Protein AF-A0A914Z6F1-F1 (afdb_monomer)

Organism: NCBI:txid310955

Structure (mmCIF, N/CA/C/O backbone):
data_AF-A0A914Z6F1-F1
#
_entry.id   AF-A0A914Z6F1-F1
#
loop_
_atom_site.group_PDB
_atom_site.id
_atom_site.type_symbol
_atom_site.label_atom_id
_atom_site.label_alt_id
_atom_site.label_comp_id
_atom_site.label_asym_id
_atom_site.label_entity_id
_atom_site.label_seq_id
_atom_site.pdbx_PDB_ins_code
_atom_site.Cartn_x
_atom_site.Cartn_y
_atom_site.Cartn_z
_atom_site.occupancy
_atom_site.B_iso_or_equiv
_atom_site.auth_seq_id
_atom_site.auth_comp_id
_atom_site.auth_asym_id
_atom_site.auth_atom_id
_atom_site.pdbx_PDB_model_num
ATOM 1 N N . MET A 1 1 ? -35.697 14.912 3.417 1.00 29.84 1 MET A N 1
ATOM 2 C CA . MET A 1 1 ? -34.497 14.696 4.248 1.00 29.84 1 MET A CA 1
ATOM 3 C C . MET A 1 1 ? -34.446 13.205 4.504 1.00 29.84 1 MET A C 1
ATOM 5 O O . MET A 1 1 ? -35.019 12.761 5.483 1.00 29.84 1 MET A O 1
ATOM 9 N N . ASP A 1 2 ? -33.847 12.450 3.586 1.00 27.39 2 ASP A N 1
ATOM 10 C CA . ASP A 1 2 ? -33.791 10.988 3.676 1.00 27.39 2 ASP A CA 1
ATOM 11 C C . ASP A 1 2 ? -32.335 10.564 3.850 1.00 27.39 2 ASP A C 1
ATOM 13 O O . ASP A 1 2 ? -31.547 10.537 2.906 1.00 27.39 2 ASP A O 1
ATOM 17 N N . GLY A 1 3 ? -31.972 10.293 5.105 1.00 27.95 3 GLY A N 1
ATOM 18 C CA . GLY A 1 3 ? -30.711 9.668 5.489 1.00 27.95 3 GLY A CA 1
ATOM 19 C C . GLY A 1 3 ? -30.764 8.175 5.189 1.00 27.95 3 GLY A C 1
ATOM 20 O O . GLY A 1 3 ? -31.043 7.368 6.072 1.00 27.95 3 GLY A O 1
ATOM 21 N N . GLY A 1 4 ? -30.543 7.815 3.926 1.00 24.33 4 GLY A N 1
ATOM 22 C CA . GLY A 1 4 ? -30.373 6.429 3.505 1.00 24.33 4 GLY A CA 1
ATOM 23 C C . GLY A 1 4 ? -29.013 5.889 3.944 1.00 24.33 4 GLY A C 1
ATOM 24 O O . GLY A 1 4 ? -27.983 6.507 3.694 1.00 24.33 4 GLY A O 1
ATOM 25 N N . LEU A 1 5 ? -29.015 4.726 4.597 1.00 26.69 5 LEU A N 1
ATOM 26 C CA . LEU A 1 5 ? -27.823 3.937 4.906 1.00 26.69 5 LEU A CA 1
ATOM 27 C C . LEU A 1 5 ? -27.116 3.567 3.585 1.00 26.69 5 LEU A C 1
ATOM 29 O O . LEU A 1 5 ? -27.608 2.725 2.830 1.00 26.69 5 LEU A O 1
ATOM 33 N N . TYR A 1 6 ? -25.994 4.220 3.284 1.00 25.16 6 TYR A N 1
ATOM 34 C CA . TYR A 1 6 ? -25.211 3.958 2.077 1.00 25.16 6 TYR A CA 1
ATOM 35 C C . TYR A 1 6 ? -24.450 2.634 2.233 1.00 25.16 6 TYR A C 1
ATOM 37 O O . TYR A 1 6 ? -23.525 2.524 3.035 1.00 25.16 6 TYR A O 1
ATOM 45 N N . LYS A 1 7 ? -24.873 1.618 1.472 1.00 30.66 7 LYS A N 1
ATOM 46 C CA . LYS A 1 7 ? -24.174 0.339 1.290 1.00 30.66 7 LYS A CA 1
ATOM 47 C C . LYS A 1 7 ? -23.231 0.504 0.091 1.00 30.66 7 LYS A C 1
ATOM 49 O O . LYS A 1 7 ? -23.656 0.942 -0.975 1.00 30.66 7 LYS A O 1
ATOM 54 N N . PHE A 1 8 ? -21.950 0.232 0.312 1.00 30.53 8 PHE A N 1
ATOM 55 C CA . PHE A 1 8 ? -20.851 0.425 -0.632 1.00 30.53 8 PHE A CA 1
ATOM 56 C C . PHE A 1 8 ? -20.989 -0.479 -1.863 1.00 30.53 8 PHE A C 1
ATOM 58 O O . PHE A 1 8 ? -21.018 -1.696 -1.719 1.00 30.53 8 PHE A O 1
ATOM 65 N N . SER A 1 9 ? -21.057 0.115 -3.056 1.00 30.59 9 SER A N 1
ATOM 66 C CA . SER A 1 9 ? -20.716 -0.478 -4.360 1.00 30.59 9 SER A CA 1
ATOM 67 C C . SER A 1 9 ? -20.760 0.631 -5.414 1.00 30.59 9 SER A C 1
ATOM 69 O O . SER A 1 9 ? -21.722 1.396 -5.478 1.00 30.59 9 SER A O 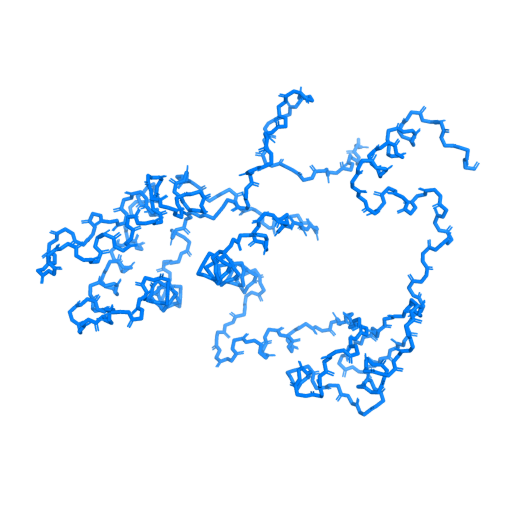1
ATOM 71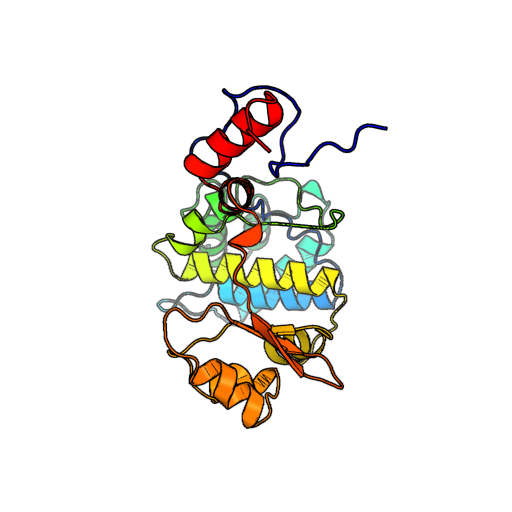 N N . PHE A 1 10 ? -19.710 0.756 -6.220 1.00 41.19 10 PHE A N 1
ATOM 72 C CA . PHE A 1 10 ? -19.611 1.773 -7.266 1.00 41.19 10 PHE A CA 1
ATOM 73 C C . PHE A 1 10 ? -20.400 1.365 -8.517 1.00 41.19 10 PHE A C 1
ATOM 75 O O . PHE A 1 10 ? -19.781 1.022 -9.509 1.00 41.19 10 PHE A O 1
ATOM 82 N N . HIS A 1 11 ? -21.739 1.436 -8.520 1.00 37.28 11 HIS A N 1
ATOM 83 C CA . HIS A 1 11 ? -22.536 1.379 -9.762 1.00 37.28 11 HIS A CA 1
ATOM 84 C C . HIS A 1 11 ? -23.851 2.189 -9.677 1.00 37.28 11 HIS A C 1
ATOM 86 O O . HIS A 1 11 ? -24.340 2.459 -8.577 1.00 37.28 11 HIS A O 1
ATOM 92 N N . PRO A 1 12 ? -24.437 2.598 -10.826 1.00 30.61 12 PRO A N 1
ATOM 93 C CA . PRO A 1 12 ? -25.718 3.308 -10.885 1.00 30.61 12 PRO A CA 1
ATOM 94 C C . PRO A 1 12 ? -26.873 2.485 -10.283 1.00 30.61 12 PRO A C 1
ATOM 96 O O . PRO A 1 12 ? -26.888 1.261 -10.363 1.00 30.61 12 PRO A O 1
ATOM 99 N N . SER A 1 13 ? -27.852 3.175 -9.694 1.00 32.16 13 SER A N 1
ATOM 100 C CA . SER A 1 13 ? -28.961 2.617 -8.897 1.00 32.16 13 SER A CA 1
ATOM 101 C C . SER A 1 13 ? -29.753 1.461 -9.552 1.00 32.16 13 SER A C 1
ATOM 103 O O . SER A 1 13 ? -30.243 1.612 -10.670 1.00 32.16 13 SER A O 1
ATOM 105 N N . GLY A 1 14 ? -30.016 0.378 -8.794 1.00 35.62 14 GLY A N 1
ATOM 106 C CA . GLY A 1 14 ? -31.354 -0.244 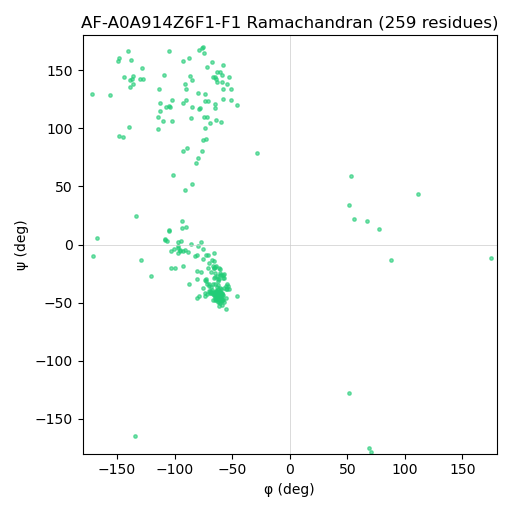-8.787 1.00 35.62 14 GLY A CA 1
ATOM 107 C C . GLY A 1 14 ? -31.613 -1.637 -9.397 1.00 35.62 14 GLY A C 1
ATOM 108 O O . GLY A 1 14 ? -32.672 -1.799 -9.999 1.00 35.62 14 GLY A O 1
ATOM 109 N N . SER A 1 15 ? -30.786 -2.680 -9.206 1.00 36.34 15 SER A N 1
ATOM 110 C CA . SER A 1 15 ? -31.269 -4.066 -9.435 1.00 36.34 15 SER A CA 1
ATOM 111 C C . SER A 1 15 ? -30.490 -5.160 -8.671 1.00 36.34 15 SER A C 1
ATOM 113 O O . SER A 1 15 ? -29.274 -5.242 -8.825 1.00 36.34 15 SER A O 1
ATOM 115 N N . PRO A 1 16 ? -31.165 -6.068 -7.926 1.00 36.62 16 PRO A N 1
ATOM 116 C CA . PRO A 1 16 ? -30.554 -7.216 -7.228 1.00 36.62 16 PRO A CA 1
ATOM 117 C C . PRO A 1 16 ? -29.946 -8.295 -8.140 1.00 36.62 16 PRO A C 1
ATOM 119 O O . PRO A 1 16 ? -29.334 -9.236 -7.655 1.00 36.62 16 PRO A O 1
ATOM 122 N N . LYS A 1 17 ? -30.144 -8.203 -9.461 1.00 43.91 17 LYS A N 1
ATOM 123 C CA . LYS A 1 17 ? -29.511 -9.098 -10.450 1.00 43.91 17 LYS A CA 1
ATOM 124 C C . LYS A 1 17 ? -28.214 -8.526 -11.032 1.00 43.91 17 LYS A C 1
ATOM 126 O O . LYS A 1 17 ? -27.639 -9.138 -11.925 1.00 43.91 17 LYS A O 1
ATOM 131 N N . SER A 1 18 ? -27.798 -7.357 -10.551 1.00 41.38 18 SER A N 1
ATOM 132 C CA . SER A 1 18 ? -26.600 -6.642 -10.995 1.00 41.38 18 SER A CA 1
ATOM 133 C C . SER A 1 18 ? -25.447 -6.745 -9.997 1.00 41.38 18 SER A C 1
ATOM 135 O O . SER A 1 18 ? -24.479 -6.003 -10.132 1.00 41.38 18 SER A O 1
ATOM 137 N N . GLU A 1 19 ? -25.539 -7.627 -8.996 1.00 37.47 19 GLU A N 1
ATOM 138 C CA . GLU A 1 19 ? -24.362 -8.001 -8.215 1.00 37.47 19 GLU A CA 1
ATOM 139 C C . GLU A 1 19 ? -23.396 -8.727 -9.152 1.00 37.47 19 GLU A C 1
ATOM 141 O O . GLU A 1 19 ? -23.762 -9.768 -9.713 1.00 37.47 19 GLU A O 1
ATOM 146 N N . PRO A 1 20 ? -22.190 -8.189 -9.389 1.00 33.91 20 PRO A N 1
ATOM 147 C CA . PRO A 1 20 ? -21.227 -8.939 -10.152 1.00 33.91 20 PRO A CA 1
ATOM 148 C C . PRO A 1 20 ? -20.838 -10.192 -9.354 1.00 33.91 20 PRO A C 1
ATOM 150 O O . PRO A 1 20 ? -20.742 -10.137 -8.124 1.00 33.91 20 PRO A O 1
ATOM 153 N N . PRO A 1 21 ? -20.591 -11.326 -10.029 1.00 33.00 21 PRO A N 1
ATOM 154 C CA . PRO A 1 21 ? -19.987 -12.476 -9.375 1.00 33.00 21 PRO A CA 1
ATOM 155 C C . PRO A 1 21 ? -18.683 -12.022 -8.708 1.00 33.00 21 PRO A C 1
ATOM 157 O O . PRO A 1 21 ? -17.963 -11.210 -9.282 1.00 33.00 21 PRO A O 1
ATOM 160 N N . ALA A 1 22 ? -18.439 -12.508 -7.489 1.00 30.58 22 ALA A N 1
ATOM 161 C CA . ALA A 1 22 ? -17.289 -12.262 -6.614 1.00 30.58 22 ALA A CA 1
ATOM 162 C C . ALA A 1 22 ? -15.960 -11.932 -7.337 1.00 30.58 22 ALA A C 1
ATOM 164 O O . ALA A 1 22 ? -15.112 -12.802 -7.488 1.00 30.58 22 ALA A O 1
ATOM 165 N N . ALA A 1 23 ? -15.774 -10.693 -7.809 1.00 30.78 23 ALA A N 1
ATOM 166 C CA . ALA A 1 23 ? -14.582 -10.301 -8.575 1.00 30.78 23 ALA A CA 1
ATOM 167 C C . ALA A 1 23 ? -14.395 -8.783 -8.764 1.00 30.78 23 ALA A C 1
ATOM 169 O O . ALA A 1 23 ? -13.496 -8.384 -9.492 1.00 30.78 23 ALA A O 1
ATOM 170 N N . HIS A 1 24 ? -15.206 -7.909 -8.159 1.00 33.50 24 HIS A N 1
ATOM 171 C CA . HIS A 1 24 ? -15.013 -6.459 -8.332 1.00 33.50 24 HIS A CA 1
ATOM 172 C C . HIS A 1 24 ? -14.125 -5.911 -7.218 1.00 33.50 24 HIS A C 1
ATOM 174 O O . HIS A 1 24 ? -14.588 -5.391 -6.203 1.00 33.50 24 HIS A O 1
ATOM 180 N N . ALA A 1 25 ? -12.825 -6.115 -7.422 1.00 35.19 25 ALA A N 1
ATOM 181 C CA . ALA A 1 25 ? -11.749 -5.580 -6.609 1.00 35.19 25 ALA A CA 1
ATOM 182 C C . ALA A 1 25 ? -11.801 -4.046 -6.561 1.00 35.19 25 ALA A C 1
ATOM 184 O O . ALA A 1 25 ? -12.317 -3.387 -7.467 1.00 35.19 25 ALA A O 1
ATOM 185 N N . ALA A 1 26 ? -11.247 -3.469 -5.496 1.00 36.19 26 ALA A N 1
ATOM 186 C CA . ALA A 1 26 ? -10.972 -2.042 -5.434 1.00 36.19 26 ALA A CA 1
ATOM 187 C C . ALA A 1 26 ? -10.296 -1.587 -6.743 1.00 36.19 26 ALA A C 1
ATOM 189 O O . ALA A 1 26 ? -9.263 -2.118 -7.140 1.00 36.19 26 ALA A O 1
ATOM 190 N N . MET A 1 27 ? -10.941 -0.653 -7.444 1.00 43.34 27 MET A N 1
ATOM 191 C CA . MET A 1 27 ? -10.551 -0.240 -8.790 1.00 43.34 27 MET A CA 1
ATOM 192 C C . MET A 1 27 ? -9.307 0.648 -8.703 1.00 43.34 27 MET A C 1
ATOM 194 O O . MET A 1 27 ? -9.397 1.867 -8.545 1.00 43.34 27 MET A O 1
ATOM 198 N N . PHE A 1 28 ? -8.136 0.027 -8.754 1.00 49.53 28 PHE A N 1
ATOM 199 C CA . PHE A 1 28 ? -6.852 0.705 -8.858 1.00 49.53 28 PHE A CA 1
ATOM 200 C C . PHE A 1 28 ? -6.522 0.856 -10.343 1.00 49.53 28 PHE A C 1
ATOM 202 O O . PHE A 1 28 ? -6.773 -0.057 -11.125 1.00 49.53 28 PHE A O 1
ATOM 209 N N . GLY A 1 29 ? -6.006 1.996 -10.798 1.00 51.34 29 GLY A N 1
ATOM 210 C CA . GLY A 1 29 ? -5.791 2.110 -12.249 1.00 51.34 29 GLY A CA 1
ATOM 211 C C . GLY A 1 29 ? -5.311 3.433 -12.801 1.00 51.34 29 GLY A C 1
ATOM 212 O O . GLY A 1 29 ? -4.869 3.478 -13.945 1.00 51.34 29 GLY A O 1
ATOM 213 N N . ASN A 1 30 ? -5.327 4.506 -12.019 1.00 56.75 30 ASN A N 1
ATOM 214 C CA . ASN A 1 30 ? -4.797 5.765 -12.509 1.00 56.75 30 ASN A CA 1
ATOM 215 C C . ASN A 1 30 ? -3.409 6.001 -11.924 1.00 56.75 30 ASN A C 1
ATOM 217 O O . ASN A 1 30 ? -3.257 6.374 -10.761 1.00 56.75 30 ASN A O 1
ATOM 221 N N . MET A 1 31 ? -2.390 5.833 -12.766 1.00 59.09 31 MET A N 1
ATOM 222 C CA . MET A 1 31 ? -1.076 6.424 -12.505 1.00 59.09 31 MET A CA 1
ATOM 223 C C . MET A 1 31 ? -1.151 7.962 -12.554 1.00 59.09 31 MET A C 1
ATOM 225 O O . MET A 1 31 ? -0.230 8.660 -12.141 1.00 59.09 31 MET A O 1
ATOM 229 N N . GLY A 1 32 ? -2.241 8.514 -13.090 1.00 58.97 32 GLY A N 1
ATOM 230 C CA . GLY A 1 32 ? -2.393 9.922 -13.410 1.00 58.97 32 GLY A CA 1
ATOM 231 C C . GLY A 1 32 ? -2.621 10.880 -12.253 1.00 58.97 32 GLY A C 1
ATOM 232 O O . GLY A 1 32 ? -2.642 12.082 -12.520 1.00 58.97 32 GLY A O 1
ATOM 233 N N . SER A 1 33 ? -2.749 10.404 -11.010 1.00 66.44 33 SER A N 1
ATOM 234 C CA . SER A 1 33 ? -2.725 11.274 -9.827 1.00 66.44 33 SER A CA 1
ATOM 235 C C . SER A 1 33 ? -1.310 11.505 -9.271 1.00 66.44 33 SER A C 1
ATOM 237 O O . SER A 1 33 ? -1.148 12.326 -8.368 1.00 66.44 33 SER A O 1
ATOM 239 N N . GLU A 1 34 ? -0.285 10.825 -9.802 1.00 79.12 34 GLU A N 1
ATOM 240 C CA . GLU A 1 34 ? 1.118 10.913 -9.363 1.00 79.12 34 GLU A CA 1
ATOM 241 C C . GLU A 1 34 ? 1.962 11.796 -10.297 1.00 79.12 34 GLU A C 1
ATOM 243 O O . GLU A 1 34 ? 2.924 11.351 -10.920 1.00 79.12 34 GLU A O 1
ATOM 248 N N . THR A 1 35 ? 1.582 13.069 -10.439 1.00 83.44 35 THR A N 1
ATOM 249 C CA . THR A 1 35 ? 2.242 13.993 -11.383 1.00 83.44 35 THR A CA 1
ATOM 250 C C . THR A 1 35 ? 3.200 14.990 -10.744 1.00 83.44 35 THR A C 1
ATOM 252 O O . THR A 1 35 ? 4.045 15.562 -11.435 1.00 83.44 35 THR A O 1
ATOM 255 N N . ASP A 1 36 ? 3.070 15.232 -9.440 1.00 85.25 36 ASP A N 1
ATOM 256 C CA . ASP A 1 36 ? 3.999 16.084 -8.698 1.00 85.25 36 ASP A CA 1
ATOM 257 C C . ASP A 1 36 ? 5.351 15.367 -8.450 1.00 85.25 36 ASP A C 1
ATOM 259 O O . ASP A 1 36 ? 5.455 14.152 -8.641 1.00 85.25 36 ASP A O 1
ATOM 263 N N . PRO A 1 37 ? 6.427 16.081 -8.060 1.00 87.56 37 PRO A N 1
ATOM 264 C CA . PRO A 1 37 ? 7.742 15.466 -7.863 1.00 87.56 37 PRO A CA 1
ATOM 265 C C . PRO A 1 37 ? 7.769 14.307 -6.856 1.00 87.56 37 PRO A C 1
ATOM 267 O O . PRO A 1 37 ? 8.485 13.333 -7.082 1.00 87.56 37 PRO A O 1
ATOM 270 N N . GLN A 1 38 ? 6.997 14.393 -5.769 1.00 82.56 38 GLN A N 1
ATOM 271 C CA . GLN A 1 38 ? 6.950 13.357 -4.735 1.00 82.56 38 GLN A CA 1
ATOM 272 C C . GLN A 1 38 ? 6.187 12.128 -5.241 1.00 82.56 38 GLN A C 1
ATOM 274 O O . GLN A 1 38 ? 6.629 10.999 -5.039 1.00 82.56 38 GLN A O 1
ATOM 279 N N . GLY A 1 39 ? 5.077 12.348 -5.943 1.00 83.88 39 GLY A N 1
ATOM 280 C CA . GLY A 1 39 ? 4.282 11.304 -6.566 1.00 83.88 39 GLY A CA 1
ATOM 281 C C . GLY A 1 39 ? 5.047 10.545 -7.640 1.00 83.88 39 GLY A C 1
ATOM 282 O O . GLY A 1 39 ? 5.036 9.318 -7.648 1.00 83.88 39 GLY A O 1
ATOM 283 N N . LYS A 1 40 ? 5.807 11.250 -8.486 1.00 89.25 40 LYS A N 1
ATOM 284 C CA . LYS A 1 40 ? 6.682 10.616 -9.483 1.00 89.25 40 LYS A CA 1
ATOM 285 C C . LYS A 1 40 ? 7.781 9.765 -8.845 1.00 89.25 40 LYS A C 1
ATOM 287 O O . LYS A 1 40 ? 8.049 8.668 -9.330 1.00 89.25 40 LYS A O 1
ATOM 292 N N . ALA A 1 41 ? 8.404 10.243 -7.766 1.00 88.62 41 ALA A N 1
ATOM 293 C CA . ALA A 1 41 ? 9.406 9.465 -7.038 1.00 88.62 41 ALA A CA 1
ATOM 294 C C . ALA A 1 41 ? 8.791 8.183 -6.456 1.00 88.62 41 ALA A C 1
ATOM 296 O O . ALA A 1 41 ? 9.283 7.090 -6.720 1.00 88.62 41 ALA A O 1
ATOM 297 N N . TRP A 1 42 ? 7.650 8.311 -5.771 1.00 87.44 42 TRP A N 1
ATOM 298 C CA . TRP A 1 42 ? 6.917 7.164 -5.238 1.00 87.44 42 TRP A CA 1
ATOM 299 C C . TRP A 1 42 ? 6.508 6.174 -6.336 1.00 87.44 42 TRP A C 1
ATOM 301 O O . TRP A 1 42 ? 6.734 4.976 -6.189 1.00 87.44 42 TRP A O 1
ATOM 311 N N . LEU A 1 43 ? 5.946 6.659 -7.449 1.00 88.00 43 LEU A N 1
ATOM 312 C CA . LEU A 1 43 ? 5.494 5.806 -8.549 1.00 88.00 43 LEU A CA 1
ATOM 313 C C . LEU A 1 43 ? 6.671 5.058 -9.188 1.00 88.00 43 LEU A C 1
ATOM 315 O O . LEU A 1 43 ? 6.524 3.896 -9.551 1.00 88.00 43 LEU A O 1
ATOM 319 N N . THR A 1 44 ? 7.842 5.693 -9.281 1.00 91.50 44 THR A N 1
ATOM 320 C CA . THR A 1 44 ? 9.074 5.059 -9.779 1.00 91.50 44 THR A CA 1
ATOM 321 C C . THR A 1 44 ? 9.529 3.925 -8.861 1.00 91.50 44 THR A C 1
ATOM 323 O O . THR A 1 44 ? 9.795 2.821 -9.341 1.00 91.50 44 THR A O 1
ATOM 326 N N . ASP A 1 45 ? 9.577 4.164 -7.549 1.00 89.94 45 ASP A N 1
ATOM 327 C CA . ASP A 1 45 ? 9.970 3.152 -6.561 1.00 89.94 45 ASP A CA 1
ATOM 328 C C . ASP A 1 45 ? 8.965 1.994 -6.520 1.00 89.94 45 ASP A C 1
ATOM 330 O O . ASP A 1 45 ? 9.348 0.821 -6.552 1.00 89.94 45 ASP A O 1
ATOM 334 N N . TRP A 1 46 ? 7.671 2.319 -6.519 1.00 88.25 46 TRP A N 1
ATOM 335 C CA . TRP A 1 46 ? 6.593 1.338 -6.509 1.00 88.25 46 TRP A CA 1
ATOM 336 C C . TRP A 1 46 ? 6.591 0.485 -7.780 1.00 88.25 46 TRP A C 1
ATOM 338 O O . TRP A 1 46 ? 6.563 -0.737 -7.673 1.00 88.25 46 TRP A O 1
ATOM 348 N N . LEU A 1 47 ? 6.712 1.083 -8.972 1.00 90.19 47 LEU A N 1
ATOM 349 C CA . LEU A 1 47 ? 6.836 0.333 -10.228 1.00 90.19 47 LEU A CA 1
ATOM 350 C C . LEU A 1 47 ? 8.104 -0.521 -10.262 1.00 90.19 47 LEU A C 1
ATOM 352 O O . LEU A 1 47 ? 8.067 -1.646 -10.750 1.00 90.19 47 LEU A O 1
ATOM 356 N N . THR A 1 48 ? 9.219 -0.027 -9.724 1.00 91.94 48 THR A N 1
ATOM 357 C CA . THR A 1 48 ? 10.457 -0.813 -9.650 1.00 91.94 48 THR A CA 1
ATOM 358 C C . THR A 1 48 ? 10.259 -2.060 -8.792 1.00 91.94 48 THR A C 1
ATOM 360 O O . THR A 1 48 ? 10.648 -3.145 -9.214 1.00 91.94 48 THR A O 1
ATOM 363 N N . ALA A 1 49 ? 9.610 -1.943 -7.631 1.00 89.31 49 ALA A N 1
ATOM 364 C CA . ALA A 1 49 ? 9.278 -3.094 -6.793 1.00 89.31 49 ALA A CA 1
ATOM 365 C C . ALA A 1 49 ? 8.251 -4.026 -7.464 1.00 89.31 49 ALA A C 1
ATOM 367 O O . ALA A 1 49 ? 8.411 -5.245 -7.453 1.00 89.31 49 ALA A O 1
ATOM 368 N N . LEU A 1 50 ? 7.224 -3.455 -8.100 1.00 88.81 50 LEU A N 1
ATOM 369 C CA . LEU A 1 50 ? 6.147 -4.174 -8.783 1.00 88.81 50 LEU A CA 1
ATOM 370 C C . LEU A 1 50 ? 6.658 -5.028 -9.952 1.00 88.81 50 LEU A C 1
ATOM 372 O O . LEU A 1 50 ? 6.205 -6.151 -10.177 1.00 88.81 50 LEU A O 1
ATOM 376 N N . LEU A 1 51 ? 7.598 -4.487 -10.722 1.00 91.25 51 LEU A N 1
ATOM 377 C CA . LEU A 1 51 ? 8.123 -5.107 -11.935 1.00 91.25 51 LEU A CA 1
ATOM 378 C C . LEU A 1 51 ? 9.375 -5.962 -11.662 1.00 91.25 51 LEU A C 1
ATOM 380 O O . LEU A 1 51 ? 9.858 -6.644 -12.576 1.00 91.25 51 LEU A O 1
ATOM 384 N N . ASP A 1 52 ? 9.894 -5.961 -10.428 1.00 90.88 52 ASP A N 1
ATOM 385 C CA . ASP A 1 52 ? 11.062 -6.761 -10.061 1.00 90.88 52 ASP A CA 1
ATOM 386 C C . ASP A 1 52 ? 10.776 -8.261 -10.209 1.00 90.88 52 ASP A C 1
ATOM 388 O O . ASP A 1 52 ? 9.643 -8.751 -10.073 1.00 90.88 52 ASP A O 1
ATOM 392 N N . ARG A 1 53 ? 11.835 -8.994 -10.542 1.00 88.62 53 ARG A N 1
ATOM 393 C CA . ARG A 1 53 ? 11.827 -10.452 -10.616 1.00 88.62 53 ARG A CA 1
ATOM 394 C C . ARG A 1 53 ? 13.119 -10.985 -10.019 1.00 88.62 53 ARG A C 1
ATOM 396 O O . ARG A 1 53 ? 14.188 -10.410 -10.224 1.00 88.62 53 ARG A O 1
ATOM 403 N N . ASP A 1 54 ? 13.035 -12.088 -9.291 1.00 85.00 54 ASP A N 1
ATOM 404 C CA . ASP A 1 54 ? 14.208 -12.679 -8.639 1.00 85.00 54 ASP A CA 1
ATOM 405 C C . ASP A 1 54 ? 15.165 -13.348 -9.620 1.00 85.00 54 ASP A C 1
ATOM 407 O O . ASP A 1 54 ? 16.378 -13.303 -9.423 1.00 85.00 54 ASP A O 1
ATOM 411 N N . ASP A 1 55 ? 14.633 -13.892 -10.712 1.00 89.94 55 ASP A N 1
ATOM 412 C CA . ASP A 1 55 ? 15.393 -14.562 -11.766 1.00 89.94 55 ASP A CA 1
ATOM 413 C C . ASP A 1 55 ? 16.108 -13.589 -12.718 1.00 89.94 55 ASP A C 1
ATOM 415 O O . ASP A 1 55 ? 17.105 -13.954 -13.342 1.00 89.94 55 ASP A O 1
ATOM 419 N N . LYS A 1 56 ? 15.626 -12.346 -12.833 1.00 91.75 56 LYS A N 1
ATOM 420 C CA . LYS A 1 56 ? 16.169 -11.348 -13.762 1.00 91.75 56 LYS A CA 1
ATOM 421 C C . LYS A 1 56 ? 16.031 -9.937 -13.192 1.00 91.75 56 LYS A C 1
ATOM 423 O O . LYS A 1 56 ? 15.005 -9.276 -13.379 1.00 91.75 56 LYS A O 1
ATOM 428 N N . LYS A 1 57 ? 17.084 -9.466 -12.520 1.00 94.06 57 LYS A N 1
ATOM 429 C CA . LYS A 1 57 ? 17.165 -8.104 -11.967 1.00 94.06 57 LYS A CA 1
ATOM 430 C C . LYS A 1 57 ? 17.332 -7.053 -13.065 1.00 94.06 57 LYS A C 1
ATOM 432 O O . LYS A 1 57 ? 17.913 -7.323 -14.113 1.00 94.06 57 LYS A O 1
ATOM 437 N N . PHE A 1 58 ? 16.863 -5.837 -12.790 1.00 95.19 58 PHE A N 1
ATOM 438 C CA . PHE A 1 58 ? 16.961 -4.719 -13.729 1.00 95.19 58 PHE A CA 1
ATOM 439 C C . PHE A 1 58 ? 18.401 -4.296 -14.034 1.00 95.19 58 PHE A C 1
ATOM 441 O O . PHE A 1 58 ? 19.243 -4.191 -13.131 1.00 95.19 58 PHE A O 1
ATOM 448 N N . SER A 1 59 ? 18.648 -3.932 -15.293 1.00 94.81 59 SER A N 1
ATOM 449 C CA . SER A 1 59 ? 19.846 -3.194 -15.703 1.00 94.81 59 SER A CA 1
ATOM 450 C C . SER A 1 59 ? 19.767 -1.711 -15.299 1.00 94.81 59 SER A C 1
ATOM 452 O O . SER A 1 59 ? 18.730 -1.217 -14.849 1.00 94.81 59 SER A O 1
ATOM 454 N N . ALA A 1 60 ? 20.873 -0.973 -15.433 1.00 94.50 60 ALA A N 1
ATOM 455 C CA . ALA A 1 60 ? 20.864 0.479 -15.227 1.00 94.50 60 ALA A CA 1
ATOM 456 C C . ALA A 1 60 ? 19.977 1.198 -16.261 1.00 94.50 60 ALA A C 1
ATOM 458 O O . ALA A 1 60 ? 19.217 2.092 -15.895 1.00 94.50 60 ALA A O 1
ATOM 459 N N . VAL A 1 61 ? 20.020 0.751 -17.522 1.00 94.94 61 VAL A N 1
ATOM 460 C CA . VAL A 1 61 ? 19.194 1.285 -18.618 1.00 94.94 61 VAL A CA 1
ATOM 461 C C . VAL A 1 61 ? 17.711 1.086 -18.319 1.00 94.94 61 VAL A C 1
ATOM 463 O O . VAL A 1 61 ? 16.930 2.019 -18.453 1.00 94.94 61 VAL A O 1
ATOM 466 N N . GLN A 1 62 ? 17.329 -0.095 -17.827 1.00 95.94 62 GLN A N 1
ATOM 467 C CA . GLN A 1 62 ? 15.936 -0.382 -17.493 1.00 95.94 62 GLN A CA 1
ATOM 468 C C . GLN A 1 62 ? 15.427 0.460 -16.315 1.00 95.94 62 GLN A C 1
ATOM 470 O O . GLN A 1 62 ? 14.318 0.985 -16.370 1.00 95.94 62 GLN A O 1
ATOM 475 N N . ARG A 1 63 ? 16.237 0.654 -15.264 1.00 95.69 63 ARG A N 1
ATOM 476 C CA . ARG A 1 63 ? 15.864 1.549 -14.150 1.00 95.69 63 ARG A CA 1
ATOM 477 C C . ARG A 1 63 ? 15.666 2.991 -14.618 1.00 95.69 63 ARG A C 1
ATOM 479 O O . ARG A 1 63 ? 14.712 3.639 -14.195 1.00 95.69 63 ARG A O 1
ATOM 486 N N . GLN A 1 64 ? 16.540 3.478 -15.501 1.00 95.50 64 GLN A N 1
ATOM 487 C CA . GLN A 1 64 ? 16.391 4.809 -16.088 1.00 95.50 64 GLN A CA 1
ATOM 488 C C . GLN A 1 64 ? 15.119 4.899 -16.940 1.00 95.50 64 GLN A C 1
ATOM 490 O O . GLN A 1 64 ? 14.350 5.839 -16.775 1.00 95.50 64 GLN A O 1
ATOM 495 N N . ALA A 1 65 ? 14.842 3.882 -17.760 1.00 96.00 65 ALA A N 1
ATOM 496 C CA . ALA A 1 65 ? 13.639 3.824 -18.584 1.00 96.00 65 ALA A CA 1
ATOM 497 C C . ALA A 1 65 ? 12.345 3.865 -17.753 1.00 96.00 65 ALA A C 1
ATOM 499 O O . ALA A 1 65 ? 11.394 4.530 -18.150 1.00 96.00 65 ALA A O 1
ATOM 500 N N . ILE A 1 66 ? 12.303 3.211 -16.584 1.00 95.19 66 ILE A N 1
ATOM 501 C CA . ILE A 1 66 ? 11.157 3.301 -15.660 1.00 95.19 66 ILE A CA 1
ATOM 502 C C . ILE A 1 66 ? 10.965 4.748 -15.181 1.00 95.19 66 ILE A C 1
ATOM 504 O O . ILE A 1 66 ? 9.852 5.269 -15.243 1.00 95.19 66 ILE A O 1
ATOM 508 N N . SER A 1 67 ? 12.039 5.414 -14.749 1.00 94.81 67 SER A N 1
ATOM 509 C CA . SER A 1 67 ? 11.991 6.821 -14.323 1.00 94.81 67 SER A CA 1
ATOM 510 C C . SER A 1 67 ? 11.523 7.750 -15.453 1.00 94.81 67 SER A C 1
ATOM 512 O O . SER A 1 67 ? 10.658 8.608 -15.254 1.00 94.81 67 SER A O 1
ATOM 514 N N . ASP A 1 68 ? 12.040 7.558 -16.667 1.00 94.94 68 ASP A N 1
ATOM 515 C CA . ASP A 1 68 ? 11.674 8.359 -17.838 1.00 94.94 68 ASP A CA 1
ATOM 516 C C . ASP A 1 68 ? 10.207 8.134 -18.233 1.00 94.94 68 ASP A C 1
ATOM 518 O O . ASP A 1 68 ? 9.472 9.102 -18.447 1.00 94.94 68 ASP A O 1
ATOM 522 N N . ALA A 1 69 ? 9.745 6.879 -18.229 1.00 94.00 69 ALA A N 1
ATOM 523 C CA . ALA A 1 69 ? 8.352 6.523 -18.484 1.00 94.00 69 ALA A CA 1
ATOM 524 C C . ALA A 1 69 ? 7.402 7.160 -17.458 1.00 94.00 69 ALA A C 1
ATOM 526 O O . ALA A 1 69 ? 6.366 7.702 -17.836 1.00 94.00 69 ALA A O 1
ATOM 527 N N . VAL A 1 70 ? 7.763 7.183 -16.171 1.00 92.31 70 VAL A N 1
ATOM 528 C CA . VAL A 1 70 ? 6.980 7.874 -15.131 1.00 92.31 70 VAL A CA 1
ATOM 529 C C . VAL A 1 70 ? 6.901 9.379 -15.397 1.00 92.31 70 VAL A C 1
ATOM 531 O O . VAL A 1 70 ? 5.819 9.969 -15.316 1.00 92.31 70 VAL A O 1
ATOM 534 N N . ASN A 1 71 ? 8.018 10.012 -15.763 1.00 92.31 71 ASN A N 1
ATOM 535 C CA . ASN A 1 71 ? 8.039 11.434 -16.104 1.00 92.31 71 ASN A CA 1
ATOM 536 C C . ASN A 1 71 ? 7.184 11.747 -17.342 1.00 92.31 71 ASN A C 1
ATOM 538 O O . ASN A 1 71 ? 6.440 12.730 -17.335 1.00 92.31 71 ASN A O 1
ATOM 542 N N . GLN A 1 72 ? 7.248 10.909 -18.377 1.00 91.38 72 GLN A N 1
ATOM 543 C CA . GLN A 1 72 ? 6.443 11.059 -19.589 1.00 91.38 72 GLN A CA 1
ATOM 544 C C . GLN A 1 72 ? 4.951 10.814 -19.323 1.00 91.38 72 GLN A C 1
ATOM 546 O O . GLN A 1 72 ? 4.094 11.560 -19.804 1.00 91.38 72 GLN A O 1
ATOM 551 N N . ASN A 1 73 ? 4.623 9.815 -18.507 1.00 89.00 73 ASN A N 1
ATOM 552 C CA . ASN A 1 73 ? 3.258 9.532 -18.083 1.00 89.00 73 ASN A CA 1
ATOM 553 C C . ASN A 1 73 ? 2.643 10.726 -17.333 1.00 89.00 73 ASN A C 1
ATOM 555 O O . ASN A 1 73 ? 1.511 11.115 -17.611 1.00 89.00 73 ASN A O 1
ATOM 559 N N . ALA A 1 74 ? 3.407 11.382 -16.455 1.00 88.19 74 ALA A N 1
ATOM 560 C CA . ALA A 1 74 ? 2.931 12.531 -15.684 1.00 88.19 74 ALA A CA 1
ATOM 561 C C . ALA A 1 74 ? 2.498 13.733 -16.547 1.00 88.19 74 ALA A C 1
ATOM 563 O O . ALA A 1 74 ? 1.605 14.483 -16.151 1.00 88.19 74 ALA A O 1
ATOM 564 N N . VAL A 1 75 ? 3.102 13.916 -17.726 1.00 88.62 75 VAL A N 1
ATOM 565 C CA . VAL A 1 75 ? 2.762 15.007 -18.662 1.00 88.62 75 VAL A CA 1
ATOM 566 C C . VAL A 1 75 ? 1.802 14.578 -19.773 1.00 88.62 75 VAL A C 1
ATOM 568 O O . VAL A 1 75 ? 1.313 15.423 -20.521 1.00 88.62 75 VAL A O 1
ATOM 571 N N . SER A 1 76 ? 1.495 13.284 -19.875 1.00 87.38 76 SER A N 1
ATOM 572 C CA . SER A 1 76 ? 0.556 12.759 -20.870 1.00 87.38 76 SER A CA 1
ATOM 573 C C . SER A 1 76 ? -0.881 13.227 -20.583 1.00 87.38 76 SER A C 1
ATOM 575 O O . SER A 1 76 ? -1.193 13.569 -19.441 1.00 87.38 76 SER A O 1
ATOM 577 N N . PRO A 1 77 ? -1.787 13.263 -21.574 1.00 85.19 77 PRO A N 1
ATOM 578 C CA . PRO A 1 77 ? -3.218 13.468 -21.340 1.00 85.19 77 PRO A CA 1
ATOM 579 C C . PRO A 1 77 ? -3.784 12.480 -20.312 1.00 85.19 77 PRO A C 1
ATOM 581 O O . PRO A 1 77 ? -3.383 11.320 -20.296 1.00 85.19 77 PRO A O 1
ATOM 584 N N . ASN A 1 78 ? -4.734 12.915 -19.476 1.00 78.31 78 ASN A N 1
ATOM 585 C CA . ASN A 1 78 ? -5.264 12.107 -18.365 1.00 78.31 78 ASN A CA 1
ATOM 586 C C . ASN A 1 78 ? -5.753 10.712 -18.797 1.00 78.31 78 ASN A C 1
ATOM 588 O O . ASN A 1 78 ? -5.511 9.740 -18.093 1.00 78.31 78 ASN A O 1
ATOM 592 N N . ASN A 1 79 ? -6.387 10.602 -19.968 1.00 78.19 79 ASN A N 1
ATOM 593 C CA . ASN A 1 79 ? -6.901 9.342 -20.513 1.00 78.19 79 ASN A CA 1
ATOM 594 C C . ASN A 1 79 ? -5.807 8.362 -20.980 1.00 78.19 79 ASN A C 1
ATOM 596 O O . ASN A 1 79 ? -6.124 7.224 -21.310 1.00 78.19 79 ASN A O 1
ATOM 600 N N . LEU A 1 80 ? -4.542 8.791 -21.030 1.00 82.81 80 LEU A N 1
ATOM 601 C CA . LEU A 1 80 ? -3.394 7.944 -21.364 1.00 82.81 80 LEU A CA 1
ATOM 602 C C . LEU A 1 80 ? -2.579 7.535 -20.128 1.00 82.81 80 LEU A C 1
ATOM 604 O O . LEU A 1 80 ? -1.653 6.742 -20.253 1.00 82.81 80 LEU A O 1
ATOM 608 N N . ARG A 1 81 ? -2.904 8.048 -18.932 1.00 83.62 81 ARG A N 1
ATOM 609 C CA . ARG A 1 81 ? -2.130 7.805 -17.701 1.00 83.62 81 ARG A CA 1
ATOM 610 C C . ARG A 1 81 ? -2.519 6.508 -16.985 1.00 83.62 81 ARG A C 1
ATOM 612 O O . ARG A 1 81 ? -2.835 6.513 -15.794 1.00 83.62 81 ARG A O 1
ATOM 619 N N . ASN A 1 82 ? -2.528 5.400 -17.714 1.00 81.56 82 ASN A N 1
ATOM 620 C CA . ASN A 1 82 ? -3.033 4.113 -17.241 1.00 81.56 82 ASN A CA 1
ATOM 621 C C . ASN A 1 82 ? -2.157 2.943 -17.707 1.00 81.56 82 ASN A C 1
ATOM 623 O O . ASN A 1 82 ? -1.334 3.068 -18.614 1.00 81.56 82 ASN A O 1
ATOM 627 N N . PHE A 1 83 ? -2.375 1.776 -17.101 1.00 83.25 83 PHE A N 1
ATOM 628 C CA . PHE A 1 83 ? -1.639 0.554 -17.427 1.00 83.25 83 PHE A CA 1
ATOM 629 C C . PHE A 1 83 ? -1.872 0.054 -18.857 1.00 83.25 83 PHE A C 1
ATOM 631 O O . PHE A 1 83 ? -1.056 -0.707 -19.357 1.00 83.25 83 PHE A O 1
ATOM 638 N N . LYS A 1 84 ? -2.934 0.485 -19.544 1.00 83.44 84 LYS A N 1
ATOM 639 C CA . LYS A 1 84 ? -3.185 0.118 -20.945 1.00 83.44 84 LYS A CA 1
ATOM 640 C C . LYS A 1 84 ? -2.172 0.761 -21.896 1.00 83.44 84 LYS A C 1
ATOM 642 O O . LYS A 1 84 ? -1.714 0.093 -22.815 1.00 83.44 84 LYS A O 1
ATOM 647 N N . HIS A 1 85 ? -1.803 2.021 -21.661 1.00 85.81 85 HIS A N 1
ATOM 648 C CA . HIS A 1 85 ? -0.883 2.774 -22.525 1.00 85.81 85 HIS A CA 1
ATOM 649 C C . HIS A 1 85 ? 0.558 2.829 -22.005 1.00 85.81 85 HIS A C 1
ATOM 651 O O . HIS A 1 85 ? 1.488 3.050 -22.777 1.00 85.81 85 HIS A O 1
ATOM 657 N N . PHE A 1 86 ? 0.776 2.591 -20.710 1.00 88.88 86 PHE A N 1
ATOM 658 C CA . PHE A 1 86 ? 2.109 2.618 -20.106 1.00 88.88 86 PHE A CA 1
ATOM 659 C C . PHE A 1 86 ? 3.157 1.702 -20.787 1.00 88.88 86 PHE A C 1
ATOM 661 O O . PHE A 1 86 ? 4.298 2.142 -20.933 1.00 88.88 86 PHE A O 1
ATOM 668 N N . PRO A 1 87 ? 2.828 0.478 -21.270 1.00 91.69 87 PRO A N 1
ATOM 669 C CA . PRO A 1 87 ? 3.781 -0.380 -21.984 1.00 91.69 87 PRO A CA 1
ATOM 670 C C . PRO A 1 87 ? 4.386 0.255 -23.244 1.00 91.69 87 PRO A C 1
ATOM 672 O O . PRO A 1 87 ? 5.515 -0.073 -23.622 1.00 91.69 87 PRO A O 1
ATOM 675 N N . ASP A 1 88 ? 3.658 1.160 -23.901 1.00 91.69 88 ASP A N 1
ATOM 676 C CA . ASP A 1 88 ? 4.094 1.788 -25.152 1.00 91.69 88 ASP A CA 1
ATOM 677 C C . ASP A 1 88 ? 5.296 2.718 -24.927 1.00 91.69 88 ASP A C 1
ATOM 679 O O . ASP A 1 88 ? 6.115 2.908 -25.831 1.00 91.69 88 ASP A O 1
ATOM 683 N N . LEU A 1 89 ? 5.466 3.220 -23.698 1.00 92.81 89 LEU A N 1
ATOM 684 C CA . LEU A 1 89 ? 6.589 4.071 -23.295 1.00 92.81 89 LEU A CA 1
ATOM 685 C C . LEU A 1 89 ? 7.939 3.336 -23.332 1.00 92.81 89 LEU A C 1
ATOM 687 O O . LEU A 1 89 ? 8.980 3.975 -23.447 1.00 92.81 89 LEU A O 1
ATOM 691 N N . PHE A 1 90 ? 7.929 2.000 -23.303 1.00 94.06 90 PHE A N 1
ATOM 692 C CA . PHE A 1 90 ? 9.138 1.168 -23.317 1.00 94.06 90 PHE A CA 1
ATOM 693 C C . PHE A 1 90 ? 9.511 0.640 -24.707 1.00 94.06 90 PHE A C 1
ATOM 695 O O . PHE A 1 90 ? 10.525 -0.031 -24.851 1.00 94.06 90 PHE A O 1
ATOM 702 N N . SER A 1 91 ? 8.721 0.941 -25.742 1.00 90.88 91 SER A N 1
ATOM 703 C CA . SER A 1 91 ? 8.896 0.379 -27.094 1.00 90.88 91 SER A CA 1
ATOM 704 C C . SER A 1 91 ? 10.244 0.692 -27.761 1.00 90.88 91 SER A C 1
ATOM 706 O O . SER A 1 91 ? 10.650 -0.018 -28.675 1.00 90.88 91 SER A O 1
ATOM 708 N N . HIS A 1 92 ? 10.938 1.736 -27.304 1.00 90.62 92 HIS A N 1
ATOM 709 C CA . HIS A 1 92 ? 12.214 2.198 -27.858 1.00 90.62 92 HIS A CA 1
ATOM 710 C C . HIS A 1 92 ? 13.435 1.670 -27.089 1.00 90.62 92 HIS A C 1
ATOM 712 O O . HIS A 1 92 ? 14.566 2.003 -27.441 1.00 90.62 92 HIS A O 1
ATOM 718 N N . ILE A 1 93 ? 13.220 0.919 -26.006 1.00 93.56 93 ILE A N 1
ATOM 719 C CA . ILE A 1 93 ? 14.301 0.406 -25.168 1.00 93.56 93 ILE A CA 1
ATOM 720 C C . ILE A 1 93 ? 14.910 -0.828 -25.834 1.00 93.56 93 ILE A C 1
ATOM 722 O O . ILE A 1 93 ? 14.204 -1.754 -26.224 1.00 93.56 93 ILE A O 1
ATOM 726 N N . ASP A 1 94 ? 16.236 -0.841 -25.933 1.00 91.88 94 ASP A N 1
ATOM 727 C CA . ASP A 1 94 ? 17.005 -1.990 -26.412 1.00 91.88 94 ASP A CA 1
ATOM 728 C C . ASP A 1 94 ? 17.199 -3.007 -25.271 1.00 91.88 94 ASP A C 1
ATOM 730 O O . ASP A 1 94 ? 18.267 -3.106 -24.665 1.00 91.88 94 ASP A O 1
ATOM 734 N N . ASP A 1 95 ? 16.111 -3.679 -24.881 1.00 93.25 95 ASP A N 1
ATOM 735 C CA . ASP A 1 95 ? 16.094 -4.711 -23.832 1.00 93.25 95 ASP A CA 1
ATOM 736 C C . ASP A 1 95 ? 15.330 -5.984 -24.233 1.00 93.25 95 ASP A C 1
ATOM 738 O O . ASP A 1 95 ? 14.820 -6.708 -23.374 1.00 93.25 95 ASP A O 1
ATOM 742 N N . ASP A 1 96 ? 15.232 -6.243 -25.540 1.00 92.50 96 ASP A N 1
ATOM 743 C CA . ASP A 1 96 ? 14.447 -7.336 -26.132 1.00 92.50 96 ASP A CA 1
ATOM 744 C C . ASP A 1 96 ? 12.954 -7.318 -25.730 1.00 92.50 96 ASP A C 1
ATOM 746 O O . ASP A 1 96 ? 12.265 -8.339 -25.785 1.00 92.50 96 ASP A O 1
ATOM 750 N N . GLY A 1 97 ? 12.432 -6.160 -25.309 1.00 92.81 97 GLY A N 1
ATOM 751 C CA . GLY A 1 97 ? 11.054 -6.000 -24.847 1.00 92.81 97 GLY A CA 1
ATOM 752 C C . GLY A 1 97 ? 10.805 -6.514 -23.426 1.00 92.81 97 GLY A C 1
ATOM 753 O O . GLY A 1 97 ? 9.644 -6.651 -23.030 1.00 92.81 97 GLY A O 1
ATOM 754 N N . ASP A 1 98 ? 11.856 -6.789 -22.645 1.00 94.81 98 ASP A N 1
ATOM 755 C CA . ASP A 1 98 ? 11.762 -7.317 -21.279 1.00 94.81 98 ASP A CA 1
ATOM 756 C C . ASP A 1 98 ? 10.922 -6.413 -20.368 1.00 94.81 98 ASP A C 1
ATOM 758 O O . ASP A 1 98 ? 9.988 -6.886 -19.716 1.00 94.81 98 ASP A O 1
ATOM 762 N N . LEU A 1 99 ? 11.196 -5.104 -20.344 1.00 93.88 99 LEU A N 1
ATOM 763 C CA 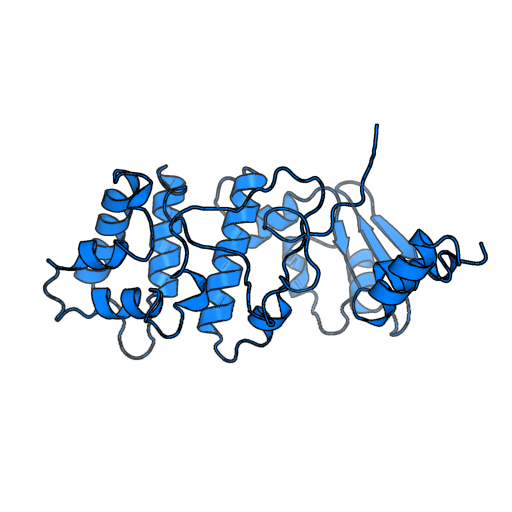. LEU A 1 99 ? 10.410 -4.156 -19.552 1.00 93.88 99 LEU A CA 1
ATOM 764 C C . LEU A 1 99 ? 8.956 -4.107 -19.997 1.00 93.88 99 LEU A C 1
ATOM 766 O O . LEU A 1 99 ? 8.053 -4.144 -19.159 1.00 93.88 99 LEU A O 1
ATOM 770 N N . GLN A 1 100 ? 8.723 -4.062 -21.309 1.00 94.50 100 GLN A N 1
ATOM 771 C CA . GLN A 1 100 ? 7.368 -4.034 -21.839 1.00 94.50 100 GLN A CA 1
ATOM 772 C C . GLN A 1 100 ? 6.595 -5.290 -21.416 1.00 94.50 100 GLN A C 1
ATOM 774 O O . GLN A 1 100 ? 5.441 -5.188 -21.003 1.00 94.50 100 GLN A O 1
ATOM 779 N N . GLN A 1 101 ? 7.227 -6.465 -21.457 1.00 92.94 101 GLN A N 1
ATOM 780 C CA . GLN A 1 101 ? 6.612 -7.718 -21.033 1.00 92.94 101 GLN A CA 1
ATOM 781 C C . GLN A 1 101 ? 6.275 -7.720 -19.536 1.00 92.94 101 GLN A C 1
ATOM 783 O O . GLN A 1 101 ? 5.172 -8.126 -19.173 1.00 92.94 101 GLN A O 1
ATOM 788 N N . ARG A 1 102 ? 7.169 -7.214 -18.675 1.00 93.62 102 ARG A N 1
ATOM 789 C CA . ARG A 1 102 ? 6.910 -7.101 -17.226 1.00 93.62 102 ARG A CA 1
ATOM 790 C C . ARG A 1 102 ? 5.690 -6.237 -16.929 1.00 93.62 102 ARG A C 1
ATOM 792 O O . ARG A 1 102 ? 4.896 -6.594 -16.067 1.00 93.62 102 ARG A O 1
ATOM 799 N N . VAL A 1 103 ? 5.533 -5.113 -17.632 1.00 91.31 103 VAL A N 1
ATOM 800 C CA . VAL A 1 103 ? 4.366 -4.231 -17.463 1.00 91.31 103 VAL A CA 1
ATOM 801 C C . VAL A 1 103 ? 3.105 -4.892 -18.017 1.00 91.31 103 VAL A C 1
ATOM 803 O O . VAL A 1 103 ? 2.062 -4.823 -17.372 1.00 91.31 103 VAL A O 1
ATOM 806 N N . ARG A 1 104 ? 3.199 -5.587 -19.161 1.00 91.75 104 ARG A N 1
ATOM 807 C CA . ARG A 1 104 ? 2.070 -6.302 -19.781 1.00 91.75 104 ARG A CA 1
ATOM 808 C C . ARG A 1 104 ? 1.435 -7.350 -18.870 1.00 91.75 104 ARG A C 1
ATOM 810 O O . ARG A 1 104 ? 0.248 -7.606 -19.024 1.00 91.75 104 ARG A O 1
ATOM 817 N N . GLU A 1 105 ? 2.164 -7.910 -17.904 1.00 90.44 105 GLU A N 1
ATOM 818 C CA . GLU A 1 105 ? 1.577 -8.802 -16.892 1.00 90.44 105 GLU A CA 1
ATOM 819 C C . GLU A 1 105 ? 0.476 -8.128 -16.057 1.00 90.44 105 GLU A C 1
ATOM 821 O O . GLU A 1 105 ? -0.414 -8.824 -15.578 1.00 90.44 105 GLU A O 1
ATOM 826 N N . TRP A 1 106 ? 0.524 -6.801 -15.911 1.00 86.81 106 TRP A N 1
ATOM 827 C CA . TRP A 1 106 ? -0.427 -5.980 -15.152 1.00 86.81 106 TRP A CA 1
ATOM 828 C C . TRP A 1 106 ? -1.471 -5.277 -16.037 1.00 86.81 106 TRP A C 1
ATOM 830 O O . TRP A 1 106 ? -2.368 -4.609 -15.524 1.00 86.81 106 TRP A O 1
ATOM 840 N N . CYS A 1 107 ? -1.364 -5.410 -17.362 1.00 86.06 107 CYS A N 1
ATOM 841 C CA . CYS A 1 107 ? -2.369 -4.942 -18.320 1.00 86.06 107 CYS A CA 1
ATOM 842 C C . CYS A 1 107 ? -3.551 -5.918 -18.394 1.00 86.06 107 CYS A C 1
ATOM 844 O O . CYS A 1 107 ? -3.424 -7.049 -17.947 1.00 86.06 107 CYS A O 1
ATOM 846 N N . LEU A 1 108 ? -4.666 -5.510 -19.017 1.00 80.81 108 LEU A N 1
ATOM 847 C CA . LEU A 1 108 ? -5.919 -6.283 -19.108 1.00 80.81 108 LEU A CA 1
ATOM 848 C C . LEU A 1 108 ? -5.733 -7.764 -19.484 1.00 80.81 108 LEU A C 1
ATOM 850 O O . LEU A 1 108 ? -6.318 -8.635 -18.850 1.00 80.81 108 LEU A O 1
ATOM 854 N N . ASP A 1 109 ? -4.887 -8.042 -20.478 1.00 82.69 109 ASP A N 1
ATOM 855 C CA . ASP A 1 109 ? -4.636 -9.402 -20.979 1.00 82.69 109 ASP A CA 1
ATOM 856 C C . ASP A 1 109 ? -3.545 -10.158 -20.189 1.00 82.69 109 ASP A C 1
ATOM 858 O O . ASP A 1 109 ? -3.175 -11.285 -20.525 1.00 82.69 109 ASP A O 1
ATOM 862 N N . GLY A 1 110 ? -2.970 -9.521 -19.169 1.00 85.44 110 GLY A N 1
ATOM 863 C CA . GLY A 1 110 ? -1.925 -10.062 -18.313 1.00 85.44 110 GLY A CA 1
ATOM 864 C C . GLY A 1 110 ? -2.478 -10.852 -17.129 1.00 85.44 110 GLY A C 1
ATOM 865 O O . GLY A 1 110 ? -3.623 -10.687 -16.713 1.00 85.44 110 GLY A O 1
ATOM 866 N N . ARG A 1 111 ? -1.634 -11.700 -16.531 1.00 82.75 111 ARG A N 1
ATOM 867 C CA . ARG A 1 111 ? -2.007 -12.534 -15.372 1.00 82.75 111 ARG A CA 1
ATOM 868 C C . ARG A 1 111 ? -2.514 -11.738 -14.160 1.00 82.75 111 ARG A C 1
ATOM 870 O O . ARG A 1 111 ? -3.341 -12.244 -13.414 1.00 82.75 111 ARG A O 1
ATOM 877 N N . PHE A 1 112 ? -2.051 -10.500 -13.999 1.00 81.44 112 PHE A N 1
ATOM 878 C CA . PHE A 1 112 ? -2.457 -9.566 -12.948 1.00 81.44 112 PHE A CA 1
ATOM 879 C C . PHE A 1 112 ? -3.382 -8.458 -13.479 1.00 81.44 112 PHE A C 1
ATOM 881 O O . PHE A 1 112 ? -3.626 -7.461 -12.798 1.00 81.44 112 PHE A O 1
ATOM 888 N N . GLY A 1 113 ? -3.894 -8.608 -14.704 1.00 77.25 113 GLY A N 1
ATOM 889 C CA . GLY A 1 113 ? -4.717 -7.613 -15.387 1.00 77.25 113 GLY A CA 1
ATOM 890 C C . GLY A 1 113 ? -6.014 -7.274 -14.671 1.00 77.25 113 GLY A C 1
ATOM 891 O O . GLY A 1 113 ? -6.493 -6.151 -14.774 1.00 77.25 113 GLY A O 1
ATOM 892 N N . TRP A 1 114 ? -6.539 -8.194 -13.866 1.00 74.56 114 TRP A N 1
ATOM 893 C CA . TRP A 1 114 ? -7.719 -7.954 -13.037 1.00 74.56 114 TRP A CA 1
ATOM 894 C C . TRP A 1 114 ? -7.483 -6.899 -11.937 1.00 74.56 114 TRP A C 1
ATOM 896 O O . TRP A 1 114 ? -8.441 -6.319 -11.434 1.00 74.56 114 TRP A O 1
ATOM 906 N N . VAL A 1 115 ? -6.222 -6.622 -11.568 1.00 73.81 115 VAL A N 1
ATOM 907 C CA . VAL A 1 115 ? -5.877 -5.647 -10.520 1.00 73.81 115 VAL A CA 1
ATOM 908 C C . VAL A 1 115 ? -5.905 -4.210 -11.051 1.00 73.81 115 VAL A C 1
ATOM 910 O O . VAL A 1 115 ? -6.463 -3.329 -10.398 1.00 73.81 115 VAL A O 1
ATOM 913 N N . PHE A 1 116 ? -5.299 -3.964 -12.222 1.00 73.88 116 PHE A N 1
ATOM 914 C CA . PHE A 1 116 ? -5.116 -2.608 -12.774 1.00 73.88 116 PHE A CA 1
ATOM 915 C C . PHE A 1 116 ? -5.573 -2.422 -14.233 1.00 73.88 116 PHE A C 1
ATOM 917 O O . PHE A 1 116 ? -5.649 -1.291 -14.715 1.00 73.88 116 PHE A O 1
ATOM 924 N N . GLY A 1 117 ? -5.833 -3.506 -14.963 1.00 62.19 117 GLY A N 1
ATOM 925 C CA . GLY A 1 117 ? -5.937 -3.526 -16.423 1.00 62.19 117 GLY A CA 1
ATOM 926 C C . GLY A 1 117 ? -7.274 -3.065 -17.006 1.00 62.19 117 GLY A C 1
ATOM 927 O O . GLY A 1 117 ? -7.298 -2.616 -18.149 1.00 62.19 117 GLY A O 1
ATOM 928 N N . GLU A 1 118 ? -8.368 -3.127 -16.247 1.00 63.22 118 GLU A N 1
ATOM 929 C CA . GLU A 1 118 ? -9.715 -2.763 -16.727 1.00 63.22 118 GLU A CA 1
ATOM 930 C C . GLU A 1 118 ? -10.012 -1.250 -16.698 1.00 63.22 118 GLU A C 1
ATOM 932 O O . GLU A 1 118 ? -11.017 -0.800 -17.249 1.00 63.22 118 GLU A O 1
ATOM 937 N N . ASN A 1 119 ? -9.151 -0.435 -16.079 1.00 59.56 119 ASN A N 1
ATOM 938 C CA . ASN A 1 119 ? -9.535 0.906 -15.637 1.00 59.56 119 ASN A CA 1
ATOM 939 C C . ASN A 1 119 ? -8.933 2.035 -16.490 1.00 59.56 119 ASN A C 1
ATOM 941 O O . ASN A 1 119 ? -7.722 2.250 -16.508 1.00 59.56 119 ASN A O 1
ATOM 945 N N . GLU A 1 120 ? -9.800 2.829 -17.131 1.00 53.09 120 GLU A N 1
ATOM 946 C CA . GLU A 1 120 ? -9.412 4.060 -17.845 1.00 53.09 120 GLU A CA 1
ATOM 947 C C . GLU A 1 120 ? -9.515 5.326 -16.967 1.00 53.09 120 GLU A C 1
ATOM 949 O O . GLU A 1 120 ? -8.913 6.350 -17.294 1.00 53.09 120 GLU A O 1
ATOM 954 N N . ILE A 1 121 ? -10.257 5.273 -15.849 1.00 50.78 121 ILE A N 1
ATOM 955 C CA . ILE A 1 121 ? -10.505 6.409 -14.944 1.00 50.78 121 ILE A CA 1
ATOM 956 C C . ILE A 1 121 ? -10.424 5.947 -13.481 1.00 50.78 121 ILE A C 1
ATOM 958 O O . ILE A 1 121 ? -10.998 4.924 -13.111 1.00 50.78 121 ILE A O 1
ATOM 962 N N . GLU A 1 122 ? -9.744 6.726 -12.632 1.00 55.19 122 GLU A N 1
ATOM 963 C CA . GLU A 1 122 ? -9.755 6.543 -11.174 1.00 55.19 122 GLU A CA 1
ATOM 964 C C . GLU A 1 122 ? -11.170 6.780 -10.636 1.00 55.19 122 GLU A C 1
ATOM 966 O O . GLU A 1 122 ? -11.631 7.918 -10.576 1.00 55.19 122 GLU A O 1
ATOM 971 N N . ASN A 1 123 ? -11.871 5.721 -10.234 1.00 51.75 123 ASN A N 1
ATOM 972 C CA . ASN A 1 123 ? -13.192 5.856 -9.609 1.00 51.75 123 ASN A CA 1
ATOM 973 C C . ASN A 1 123 ? -13.111 5.911 -8.075 1.00 51.75 123 ASN A C 1
ATOM 975 O O . ASN A 1 123 ? -14.099 5.740 -7.366 1.00 51.75 123 ASN A O 1
ATOM 979 N N . PHE A 1 124 ? -11.916 6.121 -7.532 1.00 55.88 124 PHE A N 1
ATOM 980 C CA . PHE A 1 124 ? -11.698 6.093 -6.101 1.00 55.88 124 PHE A CA 1
ATOM 981 C C . PHE A 1 124 ? -11.989 7.461 -5.470 1.00 55.88 124 PHE A C 1
ATOM 983 O O . PHE A 1 124 ? -11.242 8.425 -5.624 1.00 55.88 124 PHE A O 1
ATOM 990 N N . SER A 1 125 ? -13.095 7.545 -4.727 1.00 56.06 125 SER A N 1
ATOM 991 C CA . SER A 1 125 ? -13.489 8.746 -3.986 1.00 56.06 125 SER A CA 1
ATOM 992 C C . SER A 1 125 ? -13.458 8.492 -2.481 1.00 56.06 125 SER A C 1
ATOM 994 O O . SER A 1 125 ? -14.333 7.820 -1.939 1.00 56.06 125 SER A O 1
ATOM 996 N N . MET A 1 126 ? -12.489 9.096 -1.782 1.00 57.88 126 MET A N 1
ATOM 997 C CA . MET A 1 126 ? -12.497 9.158 -0.311 1.00 57.88 126 MET A CA 1
ATOM 998 C C . MET A 1 126 ? -13.190 10.414 0.222 1.00 57.88 126 MET A C 1
ATOM 1000 O O . MET A 1 126 ? -12.620 11.147 1.031 1.00 57.88 126 MET A O 1
ATOM 1004 N N . ASN A 1 127 ? -14.367 10.739 -0.306 1.00 59.53 127 ASN A N 1
ATOM 100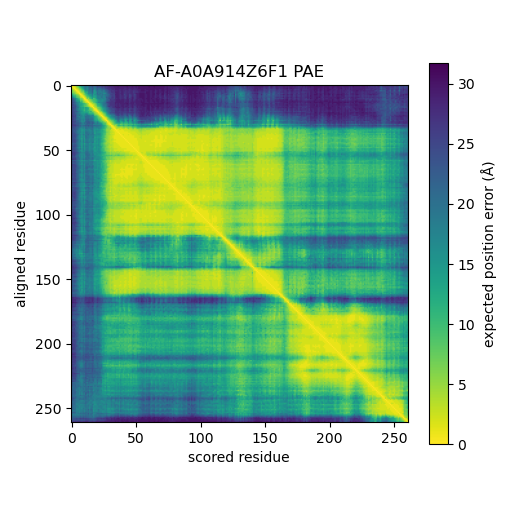5 C CA . ASN A 1 127 ? -15.169 11.861 0.200 1.00 59.53 127 ASN A CA 1
ATOM 1006 C C . ASN A 1 127 ? -16.228 11.402 1.211 1.00 59.53 127 ASN A C 1
ATOM 1008 O O . ASN A 1 127 ? -16.910 12.227 1.812 1.00 59.53 127 ASN A O 1
ATOM 1012 N N . ASN A 1 128 ? -16.346 10.091 1.414 1.00 57.84 128 ASN A N 1
ATOM 1013 C CA . ASN A 1 128 ? -17.262 9.507 2.378 1.00 57.84 128 ASN A CA 1
ATOM 1014 C C . ASN A 1 128 ? -16.607 9.434 3.762 1.00 57.84 128 ASN A C 1
ATOM 1016 O O . ASN A 1 128 ? -15.412 9.173 3.884 1.00 57.84 128 ASN A O 1
ATOM 1020 N N . GLN A 1 129 ? -17.411 9.631 4.809 1.00 50.56 129 GLN A N 1
ATOM 1021 C CA . GLN A 1 129 ? -16.961 9.587 6.206 1.00 50.56 129 GLN A CA 1
ATOM 1022 C C . GLN A 1 129 ? -16.467 8.194 6.632 1.00 50.56 129 GLN A C 1
ATOM 1024 O O . GLN A 1 129 ? -15.628 8.077 7.520 1.00 50.56 129 GLN A O 1
ATOM 1029 N N . VAL A 1 130 ? -16.991 7.144 6.002 1.00 57.06 130 VAL A N 1
ATOM 1030 C CA . VAL A 1 130 ? -16.597 5.750 6.219 1.00 57.06 130 VAL A CA 1
ATOM 1031 C C . VAL A 1 130 ? -16.264 5.146 4.862 1.00 57.06 130 VAL A C 1
ATOM 1033 O O . VAL A 1 130 ? -16.927 5.452 3.870 1.00 57.06 130 VAL A O 1
ATOM 1036 N N . MET A 1 131 ? -15.241 4.298 4.819 1.00 58.75 131 MET A N 1
ATOM 1037 C CA . MET A 1 131 ? -14.842 3.526 3.644 1.00 58.75 131 MET A CA 1
ATOM 1038 C C . MET A 1 131 ? -14.507 2.102 4.069 1.00 58.75 131 MET A C 1
ATOM 1040 O O . MET A 1 131 ? -13.930 1.897 5.135 1.00 58.75 131 MET A O 1
ATOM 1044 N N . GLY A 1 132 ? -14.862 1.134 3.229 1.00 58.38 132 GLY A N 1
ATOM 1045 C CA . GLY A 1 132 ? -14.490 -0.266 3.388 1.00 58.38 132 GLY A CA 1
ATOM 1046 C C . GLY A 1 132 ? -13.908 -0.794 2.086 1.00 58.38 132 GLY A C 1
ATOM 1047 O O . GLY A 1 132 ? -14.377 -0.428 1.009 1.00 58.38 132 GLY A O 1
ATOM 1048 N N . PHE A 1 133 ? -12.889 -1.640 2.200 1.00 62.03 133 PHE A N 1
ATOM 1049 C CA . PHE A 1 133 ? -12.302 -2.364 1.080 1.00 62.03 133 PHE A CA 1
ATOM 1050 C C . PHE A 1 133 ? -12.608 -3.840 1.283 1.00 62.03 133 PHE A C 1
ATOM 1052 O O . PHE A 1 133 ? -12.245 -4.397 2.320 1.00 62.03 133 PHE A O 1
ATOM 1059 N N . ASP A 1 134 ? -13.281 -4.462 0.317 1.00 64.69 134 ASP A N 1
ATOM 1060 C CA . ASP A 1 134 ? -13.343 -5.918 0.294 1.00 64.69 134 ASP A CA 1
ATOM 1061 C C . ASP A 1 134 ? -11.963 -6.436 -0.113 1.00 64.69 134 ASP A C 1
ATOM 1063 O O . ASP A 1 134 ? -11.495 -6.229 -1.235 1.00 64.69 134 ASP A O 1
ATOM 1067 N N . MET A 1 135 ? -11.285 -7.040 0.856 1.00 64.19 135 MET A N 1
ATOM 1068 C CA . MET A 1 135 ? -9.961 -7.615 0.686 1.00 64.19 135 MET A CA 1
ATOM 1069 C C . MET A 1 135 ? -9.989 -9.139 0.663 1.00 64.19 135 MET A C 1
ATOM 1071 O O . MET A 1 135 ? -8.924 -9.736 0.576 1.00 64.19 135 MET A O 1
ATOM 1075 N N . THR A 1 136 ? -11.152 -9.791 0.738 1.00 62.03 136 THR A N 1
ATOM 1076 C CA . THR A 1 136 ? -11.221 -11.255 0.841 1.00 62.03 136 THR A CA 1
ATOM 1077 C C . THR A 1 136 ? -10.547 -11.911 -0.360 1.00 62.03 136 THR A C 1
ATOM 1079 O O . THR A 1 136 ? -9.581 -12.646 -0.190 1.00 62.03 136 THR A O 1
ATOM 1082 N N . ASN A 1 137 ? -10.926 -11.516 -1.576 1.00 59.81 137 ASN A N 1
ATOM 1083 C CA . ASN A 1 137 ? -10.299 -12.032 -2.797 1.00 59.81 137 ASN A CA 1
ATOM 1084 C C . ASN A 1 137 ? -8.821 -11.625 -2.942 1.00 59.81 137 ASN A C 1
ATOM 1086 O O . ASN A 1 137 ? -8.039 -12.343 -3.552 1.00 59.81 137 ASN A O 1
ATOM 1090 N N . VAL A 1 138 ? -8.433 -10.475 -2.381 1.00 59.94 138 VAL A N 1
ATOM 1091 C CA . VAL A 1 138 ? -7.052 -9.966 -2.429 1.00 59.94 138 VAL A CA 1
ATOM 1092 C C . VAL A 1 138 ? -6.139 -10.729 -1.473 1.00 59.94 138 VAL A C 1
ATOM 1094 O O . VAL A 1 138 ? -4.978 -10.961 -1.781 1.00 59.94 138 VAL A O 1
ATOM 1097 N N . LEU A 1 139 ? -6.636 -11.104 -0.296 1.00 61.81 139 LEU A N 1
ATOM 1098 C CA . LEU A 1 139 ? -5.877 -11.859 0.700 1.00 61.81 139 LEU A CA 1
ATOM 1099 C C . LEU A 1 139 ? -5.843 -13.355 0.371 1.00 61.81 139 LEU A C 1
ATOM 1101 O O . LEU A 1 139 ? -4.839 -14.007 0.665 1.00 61.81 139 LEU A O 1
ATOM 1105 N N . ASP A 1 140 ? -6.890 -13.860 -0.284 1.00 63.09 140 ASP A N 1
ATOM 1106 C CA . ASP A 1 140 ? -6.967 -15.228 -0.804 1.00 63.09 140 ASP A CA 1
ATOM 1107 C C . ASP A 1 140 ? -6.232 -15.400 -2.144 1.00 63.09 140 ASP A C 1
ATOM 1109 O O . ASP A 1 140 ? -6.039 -16.531 -2.599 1.00 63.09 140 ASP A O 1
ATOM 1113 N N . ALA A 1 141 ? -5.782 -14.301 -2.761 1.00 60.41 141 ALA A N 1
ATOM 1114 C CA . ALA A 1 141 ? -4.885 -14.334 -3.906 1.00 60.41 141 ALA A CA 1
ATOM 1115 C C . ALA A 1 141 ? -3.678 -15.234 -3.599 1.00 60.41 141 ALA A C 1
ATOM 1117 O O . ALA A 1 141 ? -2.975 -15.054 -2.601 1.00 60.41 141 ALA A O 1
ATOM 1118 N N . GLY A 1 142 ? -3.438 -16.236 -4.443 1.00 61.50 142 GLY A N 1
ATOM 1119 C CA . GLY A 1 142 ? -2.366 -17.208 -4.223 1.00 61.50 142 GLY A CA 1
ATOM 1120 C C . GLY A 1 142 ? -0.954 -16.631 -4.392 1.00 61.50 142 GLY A C 1
ATOM 1121 O O . GLY A 1 142 ? 0.003 -17.268 -3.957 1.00 61.50 142 GLY A O 1
ATOM 1122 N N . ASP A 1 143 ? -0.814 -15.452 -5.011 1.00 75.56 143 ASP A N 1
ATOM 1123 C CA . ASP A 1 143 ? 0.474 -14.829 -5.332 1.00 75.56 143 ASP A CA 1
ATOM 1124 C C . ASP A 1 143 ? 0.788 -13.651 -4.384 1.00 75.56 143 ASP A C 1
ATOM 1126 O O . ASP A 1 143 ? 0.082 -12.642 -4.328 1.00 75.56 143 ASP A O 1
ATOM 1130 N N . GLU A 1 144 ? 1.892 -13.754 -3.640 1.00 78.12 144 GLU A N 1
ATOM 1131 C CA . GLU A 1 144 ? 2.383 -12.699 -2.738 1.00 78.12 144 GLU A CA 1
ATOM 1132 C C . GLU A 1 144 ? 2.713 -11.387 -3.472 1.00 78.12 144 GLU A C 1
ATOM 1134 O O . GLU A 1 144 ? 2.662 -10.298 -2.884 1.00 78.12 144 GLU A O 1
ATOM 1139 N N . LYS A 1 145 ? 3.008 -11.463 -4.776 1.00 80.06 145 LYS A N 1
ATOM 1140 C CA . LYS A 1 145 ? 3.258 -10.295 -5.621 1.00 80.06 145 LYS A CA 1
ATOM 1141 C C . LYS A 1 145 ? 1.992 -9.458 -5.810 1.00 80.06 145 LYS A C 1
ATOM 1143 O O . LYS A 1 145 ? 2.067 -8.231 -5.749 1.00 80.06 145 LYS A O 1
ATOM 1148 N N . GLU A 1 146 ? 0.835 -10.104 -5.960 1.00 77.94 146 GLU A N 1
ATOM 1149 C CA . GLU A 1 146 ? -0.470 -9.436 -6.067 1.00 77.94 146 GLU A CA 1
ATOM 1150 C C . GLU A 1 146 ? -0.811 -8.699 -4.768 1.00 77.94 146 GLU A C 1
ATOM 1152 O O . GLU A 1 146 ? -1.123 -7.505 -4.784 1.00 77.94 146 GLU A O 1
ATOM 1157 N N . LYS A 1 147 ? -0.656 -9.379 -3.625 1.00 77.56 147 LYS A N 1
ATOM 1158 C CA . LYS A 1 147 ? -0.898 -8.796 -2.295 1.00 77.56 147 LYS A CA 1
ATOM 1159 C C . LYS A 1 147 ? -0.033 -7.571 -2.054 1.00 77.56 147 LYS A C 1
ATOM 1161 O O . LYS A 1 147 ? -0.535 -6.530 -1.637 1.00 77.56 147 LYS A O 1
ATOM 1166 N N . THR A 1 148 ? 1.262 -7.687 -2.340 1.00 81.50 148 THR A N 1
ATOM 1167 C CA . THR A 1 148 ? 2.225 -6.597 -2.150 1.00 81.50 148 THR A CA 1
ATOM 1168 C C . THR A 1 148 ? 1.877 -5.392 -3.022 1.00 81.50 148 THR A C 1
ATOM 1170 O O . THR A 1 148 ? 1.895 -4.258 -2.539 1.00 81.50 148 THR A O 1
ATOM 1173 N N . ALA A 1 149 ? 1.502 -5.624 -4.284 1.00 80.62 149 ALA A N 1
ATOM 1174 C CA . ALA A 1 149 ? 1.091 -4.571 -5.207 1.00 80.62 149 ALA A CA 1
ATOM 1175 C C . ALA A 1 149 ? -0.138 -3.806 -4.701 1.00 80.62 149 ALA A C 1
ATOM 1177 O O . ALA A 1 149 ? -0.113 -2.574 -4.616 1.00 80.62 149 ALA A O 1
ATOM 1178 N N . ILE A 1 150 ? -1.187 -4.542 -4.320 1.00 76.75 150 ILE A N 1
ATOM 1179 C CA . ILE A 1 150 ? -2.461 -3.980 -3.866 1.00 76.75 150 ILE A CA 1
ATOM 1180 C C . ILE A 1 150 ? -2.288 -3.239 -2.539 1.00 76.75 150 ILE A C 1
ATOM 1182 O O . ILE A 1 150 ? -2.711 -2.090 -2.418 1.00 76.75 150 ILE A O 1
ATOM 1186 N N . LEU A 1 151 ? -1.622 -3.855 -1.558 1.00 78.19 151 LEU A N 1
ATOM 1187 C CA . LEU A 1 151 ? -1.356 -3.230 -0.263 1.00 78.19 151 LEU A CA 1
ATOM 1188 C C . LEU A 1 151 ? -0.511 -1.964 -0.414 1.00 78.19 151 LEU A C 1
ATOM 1190 O O . LEU A 1 151 ? -0.855 -0.934 0.162 1.00 78.19 151 LEU A O 1
ATOM 1194 N N . GLY A 1 152 ? 0.556 -2.007 -1.217 1.00 80.06 152 GLY A N 1
ATOM 1195 C CA . GLY A 1 152 ? 1.411 -0.845 -1.463 1.00 80.06 152 GLY A CA 1
ATOM 1196 C C . GLY A 1 152 ? 0.643 0.331 -2.072 1.00 80.06 152 GLY A C 1
ATOM 1197 O O . GLY A 1 152 ? 0.796 1.469 -1.625 1.00 80.06 152 GLY A O 1
ATOM 1198 N N . TYR A 1 153 ? -0.237 0.058 -3.040 1.00 78.94 153 TYR A N 1
ATOM 1199 C CA . TYR A 1 153 ? -1.080 1.089 -3.643 1.00 78.94 153 TYR A CA 1
ATOM 1200 C C . TYR A 1 153 ? -2.135 1.626 -2.659 1.00 78.94 153 TYR A C 1
ATOM 1202 O O . TYR A 1 153 ? -2.327 2.837 -2.557 1.00 78.94 153 TYR A O 1
ATOM 1210 N N . LEU A 1 154 ? -2.775 0.757 -1.869 1.00 76.19 154 LEU A N 1
ATOM 1211 C CA . LEU A 1 154 ? -3.720 1.163 -0.821 1.00 76.19 154 LEU A CA 1
ATOM 1212 C C . LEU A 1 154 ? -3.074 2.080 0.221 1.00 76.19 154 LEU A C 1
ATOM 1214 O O . LEU A 1 154 ? -3.655 3.108 0.576 1.00 76.19 154 LEU A O 1
ATOM 1218 N N . PHE A 1 155 ? -1.865 1.751 0.679 1.00 77.69 155 PHE A N 1
ATOM 1219 C CA . PHE A 1 155 ? -1.124 2.609 1.603 1.00 77.69 155 PHE A CA 1
ATOM 1220 C C . PHE A 1 155 ? -0.855 3.983 0.997 1.00 77.69 155 PHE A C 1
ATOM 1222 O O . PHE A 1 155 ? -1.104 4.992 1.656 1.00 77.69 155 PHE A O 1
ATOM 1229 N N . ARG A 1 156 ? -0.452 4.048 -0.276 1.00 78.75 156 ARG A N 1
ATOM 1230 C CA . ARG A 1 156 ? -0.258 5.327 -0.968 1.00 78.75 156 ARG A CA 1
ATOM 1231 C C . ARG A 1 156 ? -1.527 6.169 -1.016 1.00 78.75 156 ARG A C 1
ATOM 1233 O O . ARG A 1 156 ? -1.474 7.379 -0.790 1.00 78.75 156 ARG A O 1
ATOM 1240 N N . LEU A 1 157 ? -2.672 5.550 -1.295 1.00 75.19 157 LEU A N 1
ATOM 1241 C CA . LEU A 1 157 ? -3.949 6.256 -1.300 1.00 75.19 157 LEU A CA 1
ATOM 1242 C C . LEU A 1 157 ? -4.236 6.873 0.077 1.00 75.19 157 LEU A C 1
ATOM 1244 O O . LEU A 1 157 ? -4.573 8.059 0.159 1.00 75.19 157 LEU A O 1
ATOM 1248 N N . ILE A 1 158 ? -4.054 6.098 1.152 1.00 74.38 158 ILE A N 1
ATOM 1249 C CA . ILE A 1 158 ? -4.225 6.559 2.538 1.00 74.38 158 ILE A CA 1
ATOM 1250 C C . ILE A 1 158 ? -3.283 7.734 2.842 1.00 74.38 158 ILE A C 1
ATOM 1252 O O . ILE A 1 158 ? -3.742 8.766 3.335 1.00 74.38 158 ILE A O 1
ATOM 1256 N N . GLU A 1 159 ? -1.999 7.631 2.489 1.00 73.69 159 GLU A N 1
ATOM 1257 C CA . GLU A 1 159 ? -1.009 8.700 2.686 1.00 73.69 159 GLU A CA 1
ATOM 1258 C C . GLU A 1 159 ? -1.434 10.022 2.041 1.00 73.69 159 GLU A C 1
ATOM 1260 O O . GLU A 1 159 ? -1.375 11.074 2.684 1.00 73.69 159 GLU A O 1
ATOM 1265 N N . LYS A 1 160 ? -1.907 9.980 0.786 1.00 74.12 160 LYS A N 1
ATOM 1266 C CA . LYS A 1 160 ? -2.351 11.183 0.063 1.00 74.12 160 LYS A CA 1
ATOM 1267 C C . LYS A 1 160 ? -3.507 11.872 0.762 1.00 74.12 160 LYS A C 1
ATOM 1269 O O . LYS A 1 160 ? -3.538 13.100 0.826 1.00 74.12 160 LYS A O 1
ATOM 1274 N N . LYS A 1 161 ? -4.460 11.106 1.296 1.00 71.00 161 LYS A N 1
ATOM 1275 C CA . LYS A 1 161 ? -5.604 11.686 2.012 1.00 71.00 161 LYS A CA 1
ATOM 1276 C C . LYS A 1 161 ? -5.227 12.252 3.367 1.00 71.00 161 LYS A C 1
ATOM 1278 O O . LYS A 1 161 ? -5.781 13.277 3.752 1.00 71.00 161 LYS A O 1
ATOM 1283 N N . LEU A 1 162 ? -4.270 11.635 4.047 1.00 68.88 162 LEU A N 1
ATOM 1284 C CA . LEU A 1 162 ? -3.745 12.145 5.308 1.00 68.88 162 LEU A CA 1
ATOM 1285 C C . LEU A 1 162 ? -2.723 13.285 5.119 1.00 68.88 162 LEU A C 1
ATOM 1287 O O . LEU A 1 162 ? -2.253 13.827 6.114 1.00 68.88 162 LEU A O 1
ATOM 1291 N N . GLN A 1 163 ? -2.402 13.672 3.873 1.00 67.12 163 GLN A N 1
ATOM 1292 C CA . GLN A 1 163 ? -1.402 14.698 3.526 1.00 67.12 163 GLN A CA 1
ATOM 1293 C C . GLN A 1 163 ? -0.039 14.460 4.197 1.00 67.12 163 GLN A C 1
ATOM 1295 O O . GLN A 1 163 ? 0.670 15.399 4.561 1.00 67.12 163 GLN A O 1
ATOM 1300 N N . LEU A 1 164 ? 0.334 13.194 4.379 1.00 60.97 164 LEU A N 1
ATOM 1301 C CA . LEU A 1 164 ? 1.587 12.835 5.031 1.00 60.97 164 LEU A CA 1
ATOM 1302 C C . LEU A 1 164 ? 2.735 13.001 4.027 1.00 60.97 164 LEU A C 1
ATOM 1304 O O . LEU A 1 164 ? 2.779 12.337 2.992 1.00 60.97 164 LEU A O 1
ATOM 1308 N N . THR A 1 165 ? 3.665 13.914 4.312 1.00 52.31 165 THR A N 1
ATOM 1309 C CA . THR A 1 165 ? 4.878 14.118 3.510 1.00 52.31 165 THR A CA 1
ATOM 1310 C C . THR A 1 165 ? 6.015 13.229 4.030 1.00 52.31 165 THR A C 1
ATOM 1312 O O . THR A 1 165 ? 6.222 13.074 5.233 1.00 52.31 165 THR A O 1
ATOM 1315 N N . SER A 1 166 ? 6.710 12.555 3.110 1.00 52.81 166 SER A N 1
ATOM 1316 C CA . SER A 1 166 ? 7.552 11.380 3.378 1.00 52.81 166 SER A CA 1
ATOM 1317 C C . SER A 1 166 ? 8.800 11.651 4.238 1.00 52.81 166 SER A C 1
ATOM 1319 O O . SER A 1 166 ? 9.484 12.653 4.048 1.00 52.81 166 SER A O 1
ATOM 1321 N N . SER A 1 167 ? 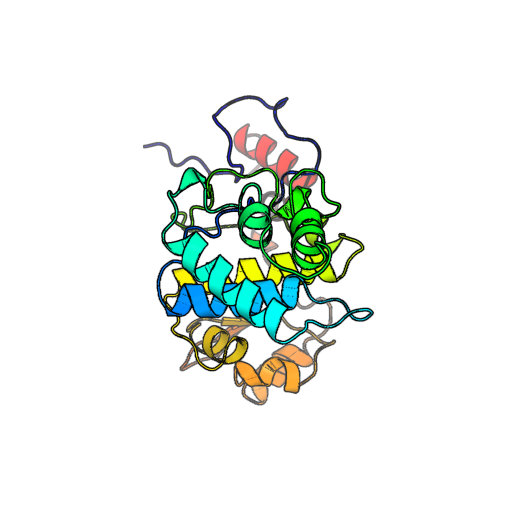9.163 10.687 5.104 1.00 48.31 167 SER A N 1
ATOM 1322 C CA . SER A 1 167 ? 10.568 10.250 5.327 1.00 48.31 167 SER A CA 1
ATOM 1323 C C . SER A 1 167 ? 10.741 8.992 6.207 1.00 48.31 167 SER A C 1
ATOM 1325 O O . SER A 1 167 ? 11.832 8.429 6.212 1.00 48.31 167 SER A O 1
ATOM 1327 N N . LYS A 1 168 ? 9.706 8.470 6.890 1.00 55.28 168 LYS A N 1
ATOM 1328 C CA . LYS A 1 168 ? 9.719 7.136 7.543 1.00 55.28 168 LYS A CA 1
ATOM 1329 C C . LYS A 1 168 ? 8.330 6.485 7.460 1.00 55.28 168 LYS A C 1
ATOM 1331 O O . LYS A 1 168 ? 7.467 6.736 8.292 1.00 55.28 168 LYS A O 1
ATOM 1336 N N . LEU A 1 169 ? 8.132 5.696 6.402 1.00 53.72 169 LEU A N 1
ATOM 1337 C CA . LEU A 1 169 ? 6.833 5.365 5.795 1.00 53.72 169 LEU A CA 1
ATOM 1338 C C . LEU A 1 169 ? 5.794 4.765 6.770 1.00 53.72 169 LEU A C 1
ATOM 1340 O O . LEU A 1 169 ? 4.730 5.339 6.940 1.00 53.72 169 LEU A O 1
ATOM 1344 N N . GLY A 1 170 ? 6.092 3.672 7.477 1.00 57.31 170 GLY A N 1
ATOM 1345 C CA . GLY A 1 170 ? 5.123 3.040 8.393 1.00 57.31 170 GLY A CA 1
ATOM 1346 C C . GLY A 1 170 ? 4.984 3.748 9.744 1.00 57.31 170 GLY A C 1
ATOM 1347 O O . GLY A 1 170 ? 3.880 3.994 10.231 1.00 57.31 170 GLY A O 1
ATOM 1348 N N . ASP A 1 171 ? 6.119 4.114 10.338 1.00 61.69 171 ASP A N 1
ATOM 1349 C CA . ASP A 1 171 ? 6.160 4.632 11.706 1.00 61.69 171 ASP A CA 1
ATOM 1350 C C . ASP A 1 171 ? 5.534 6.017 11.822 1.00 61.69 171 ASP A C 1
ATOM 1352 O O . ASP A 1 171 ? 4.791 6.277 12.765 1.00 61.69 171 ASP A O 1
ATOM 1356 N N . SER A 1 172 ? 5.799 6.907 10.861 1.00 63.28 172 SER A N 1
ATOM 1357 C CA . SER A 1 172 ? 5.233 8.256 10.875 1.00 63.28 172 SER A CA 1
ATOM 1358 C C . SER A 1 172 ? 3.730 8.251 10.604 1.00 63.28 172 SER A C 1
ATOM 1360 O O . SER A 1 172 ? 3.021 9.050 11.208 1.00 63.28 172 SER A O 1
ATOM 1362 N N . MET A 1 173 ? 3.230 7.331 9.766 1.00 64.00 173 MET A N 1
ATOM 1363 C CA . MET A 1 173 ? 1.789 7.150 9.559 1.00 64.00 173 MET A CA 1
ATOM 1364 C C . MET A 1 173 ? 1.094 6.750 10.856 1.00 64.00 173 MET A C 1
ATOM 1366 O O . MET A 1 173 ? 0.147 7.406 11.284 1.00 64.00 173 MET A O 1
ATOM 1370 N N . LEU A 1 174 ? 1.593 5.698 11.508 1.00 67.50 174 LEU A N 1
ATOM 1371 C CA . LEU A 1 174 ? 1.006 5.204 12.748 1.00 67.50 174 LEU A CA 1
ATOM 1372 C C . LEU A 1 174 ? 1.126 6.232 13.886 1.00 67.50 174 LEU A C 1
ATOM 1374 O O . LEU A 1 174 ? 0.211 6.353 14.694 1.00 67.50 174 LEU A O 1
ATOM 1378 N N . GLN A 1 175 ? 2.206 7.019 13.919 1.00 67.25 175 GLN A N 1
ATOM 1379 C CA . GLN A 1 175 ? 2.388 8.106 14.890 1.00 67.25 175 GLN A CA 1
ATOM 1380 C C . GLN A 1 175 ? 1.494 9.322 14.628 1.00 67.25 175 GLN A C 1
ATOM 1382 O O . GLN A 1 175 ? 1.126 10.006 15.578 1.00 67.25 175 GLN A O 1
ATOM 1387 N N . ALA A 1 176 ? 1.132 9.606 13.375 1.00 67.81 176 ALA A N 1
ATOM 1388 C CA . ALA A 1 176 ? 0.236 10.715 13.045 1.00 67.81 176 ALA A CA 1
ATOM 1389 C C . ALA A 1 176 ? -1.216 10.451 13.486 1.00 67.81 176 ALA A C 1
ATOM 1391 O O . ALA A 1 176 ? -2.003 11.388 13.647 1.00 67.81 176 ALA A O 1
ATOM 1392 N N . ILE A 1 177 ? -1.580 9.183 13.700 1.00 77.94 177 ILE A N 1
ATOM 1393 C CA . ILE A 1 177 ? -2.897 8.796 14.202 1.00 77.94 177 ILE A CA 1
ATOM 1394 C C . ILE A 1 177 ? -2.977 9.145 15.690 1.00 77.94 177 ILE A C 1
ATOM 1396 O O . ILE A 1 177 ? -2.504 8.398 16.549 1.00 77.94 177 ILE A O 1
ATOM 1400 N N . ARG A 1 178 ? -3.630 10.276 15.986 1.00 80.44 178 ARG A N 1
ATOM 1401 C CA . ARG A 1 178 ? -3.840 10.761 17.358 1.00 80.44 178 ARG A CA 1
ATOM 1402 C C . ARG A 1 178 ? -4.662 9.797 18.205 1.00 80.44 178 ARG A C 1
ATOM 1404 O O . ARG A 1 178 ? -4.370 9.639 19.378 1.00 80.44 178 ARG A O 1
ATOM 1411 N N . THR A 1 179 ? -5.719 9.203 17.659 1.00 88.75 179 THR A N 1
ATOM 1412 C CA . THR A 1 179 ? -6.583 8.279 18.409 1.00 88.75 179 THR A CA 1
ATOM 1413 C C . THR A 1 179 ? -6.440 6.884 17.841 1.00 88.75 179 THR A C 1
ATOM 1415 O O . THR A 1 179 ? -6.822 6.633 16.702 1.00 88.75 179 THR A O 1
ATOM 1418 N N . GLN A 1 180 ? -5.900 5.979 18.648 1.00 88.38 180 GLN A N 1
ATOM 1419 C CA . GLN A 1 180 ? -5.592 4.614 18.243 1.00 88.38 180 GLN A CA 1
ATOM 1420 C C . GLN A 1 180 ? -6.486 3.640 19.001 1.00 88.38 180 GLN A C 1
ATOM 1422 O O . GLN A 1 180 ? -6.625 3.741 20.221 1.00 88.38 180 GLN A O 1
ATOM 1427 N N . ILE A 1 181 ? -7.065 2.687 18.271 1.00 91.31 181 ILE A N 1
ATOM 1428 C CA . ILE A 1 181 ? -7.768 1.534 18.834 1.00 91.31 181 ILE A CA 1
ATOM 1429 C C . ILE A 1 181 ? -6.902 0.311 18.545 1.00 91.31 181 ILE A C 1
ATOM 1431 O O . ILE A 1 181 ? -6.808 -0.131 17.403 1.00 91.31 181 ILE A O 1
ATOM 1435 N N . VAL A 1 182 ? -6.246 -0.215 19.574 1.00 91.44 182 VAL A N 1
ATOM 1436 C CA . VAL A 1 182 ? -5.345 -1.363 19.466 1.00 91.44 182 VAL A CA 1
ATOM 1437 C C . VAL A 1 182 ? -6.055 -2.594 20.012 1.00 91.44 182 VAL A C 1
ATOM 1439 O O . VAL A 1 182 ? -6.446 -2.646 21.183 1.00 91.44 182 VAL A O 1
ATOM 1442 N N . LEU A 1 183 ? -6.241 -3.587 19.146 1.00 92.25 183 LEU A N 1
ATOM 1443 C CA . LEU A 1 183 ? -6.819 -4.871 19.521 1.00 92.25 183 LEU A CA 1
ATOM 1444 C C . LEU A 1 183 ? -5.725 -5.796 20.072 1.00 92.25 183 LEU A C 1
ATOM 1446 O O . LEU A 1 183 ? -4.616 -5.798 19.533 1.00 92.25 183 LEU A O 1
ATOM 1450 N N . PRO A 1 184 ? -6.011 -6.592 21.116 1.00 92.00 184 PRO A N 1
ATOM 1451 C CA . PRO A 1 184 ? -5.061 -7.569 21.618 1.00 92.00 184 PRO A CA 1
ATOM 1452 C C . PRO A 1 184 ? -4.633 -8.563 20.538 1.00 92.00 184 PRO A C 1
ATOM 1454 O O . PRO A 1 184 ? -5.471 -9.137 19.841 1.00 92.00 184 PRO A O 1
ATOM 1457 N N . ASN A 1 185 ? -3.330 -8.812 20.445 1.00 90.31 185 ASN A N 1
ATOM 1458 C CA . ASN A 1 185 ? -2.762 -9.804 19.543 1.00 90.31 185 ASN A CA 1
ATOM 1459 C C . ASN A 1 185 ? -1.638 -10.548 20.265 1.00 90.31 185 ASN A C 1
ATOM 1461 O O . ASN A 1 185 ? -0.514 -10.065 20.386 1.00 90.31 185 ASN A O 1
ATOM 1465 N N . ARG A 1 186 ? -1.977 -11.749 20.734 1.00 86.31 186 ARG A N 1
ATOM 1466 C CA . ARG A 1 186 ? -1.103 -12.622 21.530 1.00 86.31 186 ARG A CA 1
ATOM 1467 C C . ARG A 1 186 ? -0.018 -13.313 20.706 1.00 86.31 186 ARG A C 1
ATOM 1469 O O . ARG A 1 186 ? 0.873 -13.922 21.282 1.00 86.31 186 ARG A O 1
ATOM 1476 N N . ASN A 1 187 ? -0.134 -13.257 19.381 1.00 89.56 187 ASN A N 1
ATOM 1477 C CA . ASN A 1 187 ? 0.843 -13.829 18.459 1.00 89.56 187 ASN A CA 1
ATOM 1478 C C . ASN A 1 187 ? 1.928 -12.812 18.074 1.00 89.56 187 ASN A C 1
ATOM 1480 O O . ASN A 1 187 ? 2.834 -13.160 17.325 1.00 89.56 187 ASN A O 1
ATOM 1484 N N . ALA A 1 188 ? 1.800 -11.558 18.516 1.00 90.00 188 ALA A N 1
ATOM 1485 C CA . ALA A 1 188 ? 2.769 -10.506 18.258 1.00 90.00 188 ALA A CA 1
ATOM 1486 C C . ALA A 1 188 ? 3.804 -10.411 19.383 1.00 90.00 188 ALA A C 1
ATOM 1488 O O . ALA A 1 188 ? 3.539 -10.768 20.530 1.00 90.00 188 ALA A O 1
ATOM 1489 N N . ASP A 1 189 ? 4.948 -9.829 19.051 1.00 91.56 189 ASP A N 1
ATOM 1490 C CA . ASP A 1 189 ? 6.000 -9.451 19.979 1.00 91.56 189 ASP A CA 1
ATOM 1491 C C . ASP A 1 189 ? 6.014 -7.935 20.212 1.00 91.56 189 ASP A C 1
ATOM 1493 O O . ASP A 1 189 ? 5.434 -7.142 19.465 1.00 91.56 189 ASP A O 1
ATOM 1497 N N . ALA A 1 190 ? 6.749 -7.505 21.239 1.00 89.25 190 ALA A N 1
ATOM 1498 C CA . ALA A 1 190 ? 6.927 -6.090 21.566 1.00 89.25 190 ALA A CA 1
ATOM 1499 C C . ALA A 1 190 ? 7.442 -5.249 20.385 1.00 89.25 190 ALA A C 1
ATOM 1501 O O . ALA A 1 190 ? 7.027 -4.104 20.201 1.00 89.25 190 ALA A O 1
ATOM 1502 N N . SER A 1 191 ? 8.318 -5.827 19.558 1.00 88.12 191 SER A N 1
ATOM 1503 C CA . SER A 1 191 ? 8.890 -5.172 18.379 1.00 88.12 191 SER A CA 1
ATOM 1504 C C . SER A 1 191 ? 7.835 -4.798 17.336 1.00 88.12 191 SER A C 1
ATOM 1506 O O . SER A 1 191 ? 7.996 -3.779 16.667 1.00 88.12 191 SER A O 1
ATOM 1508 N N . ASN A 1 192 ? 6.726 -5.541 17.238 1.00 85.56 192 ASN A N 1
ATOM 1509 C CA . ASN A 1 192 ? 5.639 -5.227 16.308 1.00 85.56 192 ASN A CA 1
ATOM 1510 C C . ASN A 1 192 ? 4.914 -3.915 16.657 1.00 85.56 192 ASN A C 1
ATOM 1512 O O . ASN A 1 192 ? 4.255 -3.342 15.795 1.00 85.56 192 ASN A O 1
ATOM 1516 N N . TYR A 1 193 ? 5.051 -3.422 17.893 1.00 87.00 193 TYR A N 1
ATOM 1517 C CA . TYR A 1 193 ? 4.417 -2.189 18.373 1.00 87.00 193 TYR A CA 1
ATOM 1518 C C . TYR A 1 193 ? 5.400 -1.029 18.566 1.00 87.00 193 TYR A C 1
ATOM 1520 O O . TYR A 1 193 ? 5.005 0.038 19.046 1.00 87.00 193 TYR A O 1
ATOM 1528 N N . ALA A 1 194 ? 6.673 -1.203 18.195 1.00 84.50 194 ALA A N 1
ATOM 1529 C CA . ALA A 1 194 ? 7.713 -0.194 18.397 1.00 84.50 194 ALA A CA 1
ATOM 1530 C C . ALA A 1 194 ? 7.341 1.162 17.767 1.00 84.50 194 ALA A C 1
ATOM 1532 O O . ALA A 1 194 ? 7.557 2.216 18.368 1.00 84.50 194 ALA A O 1
ATOM 1533 N N . SER A 1 195 ? 6.701 1.125 16.599 1.00 78.50 195 SER A N 1
ATOM 1534 C CA . SER A 1 195 ? 6.264 2.285 15.823 1.00 78.50 195 SER A CA 1
ATOM 1535 C C . SER A 1 195 ? 5.271 3.185 16.563 1.00 78.50 195 SER A C 1
ATOM 1537 O O . SER A 1 195 ? 5.371 4.408 16.464 1.00 78.50 195 SER A O 1
ATOM 1539 N N . ILE A 1 196 ? 4.352 2.596 17.340 1.00 84.62 196 ILE A N 1
ATOM 1540 C CA . ILE A 1 196 ? 3.306 3.316 18.092 1.00 84.62 196 ILE A CA 1
ATOM 1541 C C . ILE A 1 196 ? 3.687 3.608 19.547 1.00 84.62 196 ILE A C 1
ATOM 1543 O O . ILE A 1 196 ? 2.961 4.321 20.237 1.00 84.62 196 ILE A O 1
ATOM 1547 N N . LYS A 1 197 ? 4.838 3.099 20.009 1.00 87.94 197 LYS A N 1
ATOM 1548 C CA . LYS A 1 197 ? 5.424 3.399 21.326 1.00 87.94 197 LYS A CA 1
ATOM 1549 C C . LYS A 1 197 ? 4.434 3.167 22.476 1.00 87.94 197 LYS A C 1
ATOM 1551 O O . LYS A 1 197 ? 4.101 4.083 23.236 1.00 87.94 197 LYS A O 1
ATOM 1556 N N . LEU A 1 198 ? 3.939 1.935 22.587 1.00 91.56 198 LEU A N 1
ATOM 1557 C CA . LEU A 1 198 ? 3.170 1.513 23.759 1.00 91.56 198 LEU A CA 1
ATOM 1558 C C . LEU A 1 198 ? 4.047 1.566 25.015 1.00 91.56 198 LEU A C 1
ATOM 1560 O O . LEU A 1 198 ? 5.215 1.183 24.968 1.00 91.56 198 LEU A O 1
ATOM 1564 N N . ASN A 1 199 ? 3.489 2.028 26.134 1.00 92.62 199 ASN A N 1
ATOM 1565 C CA . ASN A 1 199 ? 4.154 1.878 27.431 1.00 92.62 199 ASN A CA 1
ATOM 1566 C C . ASN A 1 199 ? 4.016 0.436 27.956 1.00 92.62 199 ASN A C 1
ATOM 1568 O O . ASN A 1 199 ? 3.212 -0.344 27.445 1.00 92.62 199 ASN A O 1
ATOM 1572 N N . ASP A 1 200 ? 4.750 0.091 29.016 1.00 94.81 200 ASP A N 1
ATOM 1573 C CA . ASP A 1 200 ? 4.780 -1.276 29.559 1.00 94.81 200 ASP A CA 1
ATOM 1574 C C . ASP A 1 200 ? 3.391 -1.827 29.924 1.00 94.81 200 ASP A C 1
ATOM 1576 O O . ASP A 1 200 ? 3.116 -3.011 29.726 1.00 94.81 200 ASP A O 1
ATOM 1580 N N . ARG A 1 201 ? 2.485 -0.978 30.429 1.00 93.31 201 ARG A N 1
ATOM 1581 C CA . ARG A 1 201 ? 1.124 -1.394 30.808 1.00 93.31 201 ARG A CA 1
ATOM 1582 C C . ARG A 1 201 ? 0.255 -1.642 29.585 1.00 93.31 201 ARG A C 1
ATOM 1584 O O . ARG A 1 201 ? -0.459 -2.636 29.532 1.00 93.31 201 ARG A O 1
ATOM 1591 N N . GLU A 1 202 ? 0.318 -0.748 28.609 1.00 95.25 202 GLU A N 1
ATOM 1592 C CA . GLU A 1 202 ? -0.407 -0.874 27.344 1.00 95.25 202 GLU A CA 1
ATOM 1593 C C . GLU A 1 202 ? 0.046 -2.107 26.570 1.00 95.25 202 GLU A C 1
ATOM 1595 O O . GLU A 1 202 ? -0.783 -2.894 26.115 1.00 95.25 202 GLU A O 1
ATOM 1600 N N . LEU A 1 203 ? 1.360 -2.309 26.482 1.00 95.00 203 LEU A N 1
ATOM 1601 C CA . LEU A 1 203 ? 1.946 -3.469 25.835 1.00 95.00 203 LEU A CA 1
ATOM 1602 C C . LEU A 1 203 ? 1.539 -4.759 26.551 1.00 95.00 203 LEU A C 1
ATOM 1604 O O . LEU A 1 203 ? 1.130 -5.720 25.903 1.00 95.00 203 LEU A O 1
ATOM 1608 N N . HIS A 1 204 ? 1.567 -4.763 27.888 1.00 93.25 204 HIS A N 1
ATOM 1609 C CA . HIS A 1 204 ? 1.078 -5.894 28.667 1.00 93.25 204 HIS A CA 1
ATOM 1610 C C . HIS A 1 204 ? -0.395 -6.197 28.358 1.00 93.25 204 HIS A C 1
ATOM 1612 O O . HIS A 1 204 ? -0.742 -7.361 28.175 1.00 93.25 204 HIS A O 1
ATOM 1618 N N . THR A 1 205 ? -1.261 -5.183 28.265 1.00 92.44 205 THR A N 1
ATOM 1619 C CA . THR A 1 205 ? -2.673 -5.368 27.895 1.00 92.44 205 THR A CA 1
ATOM 1620 C C . THR A 1 205 ? -2.811 -5.999 26.511 1.00 92.44 205 THR A C 1
ATOM 1622 O O . THR A 1 205 ? -3.539 -6.979 26.354 1.00 92.44 205 THR A O 1
ATOM 1625 N N . VAL A 1 206 ? -2.101 -5.483 25.509 1.00 93.19 206 VAL A N 1
ATOM 1626 C CA . VAL A 1 206 ? -2.224 -5.945 24.119 1.00 93.19 206 VAL A CA 1
ATOM 1627 C C . VAL A 1 206 ? -1.681 -7.370 23.930 1.00 93.19 206 VAL A C 1
ATOM 1629 O O . VAL A 1 206 ? -2.277 -8.149 23.186 1.00 93.19 206 VAL A O 1
ATOM 1632 N N . LEU A 1 207 ? -0.605 -7.741 24.631 1.00 94.38 207 LEU A N 1
ATOM 1633 C CA . LEU A 1 207 ? 0.032 -9.057 24.495 1.00 94.38 207 LEU A CA 1
ATOM 1634 C C . LEU A 1 207 ? -0.574 -10.140 25.404 1.00 94.38 207 LEU A C 1
ATOM 1636 O O . LEU A 1 207 ? -0.652 -11.303 25.011 1.00 94.38 207 LEU A O 1
ATOM 1640 N N . ASN A 1 208 ? -1.024 -9.779 26.612 1.00 93.00 208 ASN A N 1
ATOM 1641 C CA . ASN A 1 208 ? -1.384 -10.753 27.654 1.00 93.00 208 ASN A CA 1
ATOM 1642 C C . ASN A 1 208 ? -2.888 -10.871 27.925 1.00 93.00 208 ASN A C 1
ATOM 1644 O O . ASN A 1 208 ? -3.290 -11.619 28.818 1.00 93.00 208 ASN A O 1
ATOM 1648 N N . THR A 1 209 ? -3.740 -10.175 27.168 1.00 91.75 209 THR A N 1
ATOM 1649 C CA . THR A 1 209 ? -5.196 -10.343 27.284 1.00 91.75 209 THR A CA 1
ATOM 1650 C C . THR A 1 209 ? -5.596 -11.810 27.030 1.00 91.75 209 THR A C 1
ATOM 1652 O O . THR A 1 209 ? -5.272 -12.356 25.971 1.00 91.75 209 THR A O 1
ATOM 1655 N N . PRO A 1 210 ? -6.325 -12.470 27.953 1.00 88.25 210 PRO A N 1
ATOM 1656 C CA . PRO A 1 210 ? -6.835 -13.825 27.761 1.00 88.25 210 PRO A CA 1
ATOM 1657 C C . PRO A 1 210 ? -7.746 -13.960 26.537 1.00 88.25 210 PRO A C 1
ATOM 1659 O O . PRO A 1 210 ? -8.531 -13.068 26.214 1.00 88.25 210 PRO A O 1
ATOM 1662 N N . ALA A 1 211 ? -7.688 -15.122 25.885 1.00 80.75 211 ALA A N 1
ATOM 1663 C CA . ALA A 1 211 ? -8.573 -15.433 24.766 1.00 80.75 211 ALA A CA 1
ATOM 1664 C C . ALA A 1 211 ? -10.051 -15.370 25.198 1.00 80.75 211 ALA A C 1
ATOM 1666 O O . ALA A 1 211 ? -10.407 -15.811 26.289 1.00 80.75 211 ALA A O 1
ATOM 1667 N N . GLY A 1 212 ? -10.907 -14.816 24.336 1.00 81.44 212 GLY A N 1
ATOM 1668 C CA . GLY A 1 212 ? -12.339 -14.643 24.604 1.00 81.44 212 GLY A CA 1
ATOM 1669 C C . GLY A 1 212 ? -12.708 -13.339 25.319 1.00 81.44 212 GLY A C 1
ATOM 1670 O O . GLY A 1 212 ? -13.880 -12.963 25.311 1.00 81.44 212 GLY A O 1
ATOM 1671 N N . MET A 1 213 ? -11.736 -12.602 25.871 1.00 84.12 213 MET A N 1
ATOM 1672 C CA . MET A 1 213 ? -11.979 -11.238 26.342 1.00 84.12 213 MET A CA 1
ATOM 1673 C C . MET A 1 213 ? -12.189 -10.305 25.147 1.00 84.12 213 MET A C 1
ATOM 1675 O O . MET A 1 213 ? -11.333 -10.181 24.273 1.00 84.12 213 MET A O 1
ATOM 1679 N N . ARG A 1 214 ? -13.338 -9.627 25.122 1.00 86.19 214 ARG A N 1
ATOM 1680 C CA . ARG A 1 214 ? -13.644 -8.576 24.147 1.00 86.19 214 ARG A CA 1
ATOM 1681 C C . ARG A 1 214 ? -13.157 -7.254 24.713 1.00 86.19 214 ARG A C 1
ATOM 1683 O O . ARG A 1 214 ? -13.919 -6.544 25.360 1.00 86.19 214 ARG A O 1
ATOM 1690 N N . VAL A 1 215 ? -11.872 -6.969 24.551 1.00 91.06 215 VAL A N 1
ATOM 1691 C CA . VAL A 1 215 ? -11.280 -5.707 25.001 1.00 91.06 215 VAL A CA 1
ATOM 1692 C C . VAL A 1 215 ? -10.500 -5.043 23.880 1.00 91.06 215 VAL A C 1
ATOM 1694 O O . VAL A 1 215 ? -9.990 -5.713 22.985 1.00 91.06 215 VAL A O 1
ATOM 1697 N N . ALA A 1 216 ? -10.414 -3.720 23.940 1.00 93.38 216 ALA A N 1
ATOM 1698 C CA . ALA A 1 216 ? -9.541 -2.922 23.095 1.00 93.38 216 ALA A CA 1
ATOM 1699 C C . ALA A 1 216 ? -8.857 -1.853 23.944 1.00 93.38 216 ALA A C 1
ATOM 1701 O O . ALA A 1 216 ? -9.453 -1.310 24.878 1.00 93.38 216 ALA A O 1
ATOM 1702 N N . LEU A 1 217 ? -7.612 -1.542 23.606 1.00 93.62 217 LEU A N 1
ATOM 1703 C CA . LEU A 1 217 ? -6.924 -0.374 24.126 1.00 93.62 217 LEU A CA 1
ATOM 1704 C C . LEU A 1 217 ? -7.293 0.822 23.250 1.00 93.62 217 LEU A C 1
ATOM 1706 O O . LEU A 1 217 ? -6.982 0.827 22.062 1.00 93.62 217 LEU A O 1
ATOM 1710 N N . ILE A 1 218 ? -7.933 1.834 23.827 1.00 94.25 218 ILE A N 1
ATOM 1711 C CA . ILE A 1 218 ? -8.118 3.133 23.182 1.00 94.25 218 ILE A CA 1
ATOM 1712 C C . ILE A 1 218 ? -7.108 4.087 23.796 1.00 94.25 218 ILE A C 1
ATOM 1714 O O . ILE A 1 218 ? -7.074 4.250 25.015 1.00 94.25 218 ILE A O 1
ATOM 1718 N N . ARG A 1 219 ? -6.280 4.716 22.968 1.00 92.56 219 ARG A N 1
ATOM 1719 C CA . ARG A 1 219 ? -5.279 5.669 23.442 1.00 92.56 219 ARG A CA 1
ATOM 1720 C C . ARG A 1 219 ? -5.172 6.899 22.563 1.00 92.56 219 ARG A C 1
ATOM 1722 O O . ARG A 1 219 ? -5.540 6.873 21.387 1.00 92.56 219 ARG A O 1
ATOM 1729 N N . ASN A 1 220 ? -4.633 7.956 23.152 1.00 89.81 220 ASN A N 1
ATOM 1730 C CA . ASN A 1 220 ? -4.167 9.137 22.450 1.00 89.81 220 ASN A CA 1
ATOM 1731 C C . ASN A 1 220 ? -2.781 9.574 22.957 1.00 89.81 220 ASN A C 1
ATOM 1733 O O . ASN A 1 220 ? -2.076 8.796 23.606 1.00 89.81 220 ASN A O 1
ATOM 1737 N N . ASP A 1 221 ? -2.381 10.803 22.632 1.00 82.00 221 ASP A N 1
ATOM 1738 C CA . ASP A 1 221 ? -1.083 11.380 23.007 1.00 82.00 221 ASP A CA 1
ATOM 1739 C C . ASP A 1 221 ? -0.912 11.566 24.530 1.00 82.00 221 ASP A C 1
ATOM 1741 O O . ASP A 1 221 ? 0.208 11.709 25.016 1.00 82.00 221 ASP A O 1
ATOM 1745 N N . THR A 1 222 ? -2.013 11.584 25.287 1.00 86.06 222 THR A N 1
ATOM 1746 C CA . THR A 1 222 ? -2.053 11.960 26.711 1.00 86.06 222 THR A CA 1
ATOM 1747 C C . THR A 1 222 ? -2.574 10.872 27.643 1.00 86.06 222 THR A C 1
ATOM 1749 O O . THR A 1 222 ? -2.209 10.849 28.816 1.00 86.06 222 THR A O 1
ATOM 1752 N N . GLU A 1 223 ? -3.419 9.973 27.150 1.00 92.25 223 GLU A N 1
ATOM 1753 C CA . GLU A 1 223 ? -4.111 8.986 27.975 1.00 92.25 223 GLU A CA 1
ATOM 1754 C C . GLU A 1 223 ? -4.362 7.684 27.220 1.00 92.25 223 GLU A C 1
ATOM 1756 O O . GLU A 1 223 ? -4.381 7.631 25.985 1.00 92.25 223 GLU A O 1
ATOM 1761 N N . SER A 1 224 ? -4.604 6.628 27.990 1.00 94.69 224 SER A N 1
ATOM 1762 C CA . SER A 1 224 ? -5.067 5.357 27.468 1.00 94.69 224 SER A CA 1
ATOM 1763 C C . SER A 1 224 ? -6.053 4.679 28.408 1.00 94.69 224 SER A C 1
ATOM 1765 O O . SER A 1 224 ? -5.962 4.768 29.633 1.00 94.69 224 SER A O 1
ATOM 1767 N N . VAL A 1 225 ? -7.031 4.005 27.812 1.00 95.25 225 VAL A N 1
ATOM 1768 C CA . VAL A 1 225 ? -8.112 3.309 28.498 1.00 95.25 225 VAL A CA 1
ATOM 1769 C C . VAL A 1 225 ? -8.332 1.949 27.851 1.00 95.25 225 VAL A C 1
ATOM 1771 O O . VAL A 1 225 ? -8.324 1.803 26.631 1.00 95.25 225 VAL A O 1
ATOM 1774 N N . THR A 1 226 ? -8.536 0.928 28.677 1.00 93.31 226 THR A N 1
ATOM 1775 C CA . THR A 1 226 ? -8.985 -0.381 28.194 1.00 93.31 226 THR A CA 1
ATOM 1776 C C . THR A 1 226 ? -10.501 -0.422 28.263 1.00 93.31 226 THR A C 1
ATOM 1778 O O . THR A 1 226 ? -11.077 -0.242 29.336 1.00 93.31 226 THR A O 1
ATOM 1781 N N . VAL A 1 227 ? -11.148 -0.651 27.126 1.00 92.81 227 VAL A N 1
ATOM 1782 C CA . VAL A 1 227 ? -12.607 -0.719 27.031 1.00 92.81 227 VAL A CA 1
ATOM 1783 C C . VAL A 1 227 ? -13.062 -2.147 26.785 1.00 92.81 227 VAL A C 1
ATOM 1785 O O . VAL A 1 227 ? -12.397 -2.909 26.084 1.00 92.81 227 VAL A O 1
ATOM 1788 N N . ASN A 1 228 ? -14.220 -2.499 27.339 1.00 90.69 228 ASN A N 1
ATOM 1789 C CA . ASN A 1 228 ? -14.925 -3.717 26.970 1.00 90.69 228 ASN A CA 1
ATOM 1790 C C . ASN A 1 228 ? -15.637 -3.480 25.630 1.00 90.69 228 ASN A C 1
ATOM 1792 O O . ASN A 1 228 ? -16.515 -2.626 25.532 1.00 90.69 228 ASN A O 1
ATOM 1796 N N . THR A 1 229 ? -15.259 -4.235 24.605 1.00 88.06 229 THR A N 1
ATOM 1797 C CA . THR A 1 229 ? -15.838 -4.193 23.257 1.00 88.06 229 THR A CA 1
ATOM 1798 C C . THR A 1 229 ? -16.953 -5.225 23.071 1.00 88.06 229 THR A C 1
ATOM 1800 O O . THR A 1 229 ? -17.301 -5.599 21.951 1.00 88.06 229 THR A O 1
ATOM 1803 N N . ASN A 1 230 ? -17.538 -5.718 24.165 1.00 87.12 230 ASN A N 1
ATOM 1804 C CA . ASN A 1 230 ? -18.727 -6.552 24.115 1.00 87.12 230 ASN A CA 1
ATOM 1805 C C . ASN A 1 230 ? -19.946 -5.738 23.665 1.00 87.12 230 ASN A C 1
ATOM 1807 O O . ASN A 1 230 ? -20.554 -5.005 24.440 1.00 87.12 230 ASN A O 1
ATOM 1811 N N . LEU A 1 231 ? -20.337 -5.945 22.412 1.00 86.50 231 LEU A N 1
ATOM 1812 C CA . LEU A 1 231 ? -21.507 -5.325 21.801 1.00 86.50 231 LEU A CA 1
ATOM 1813 C C . LEU A 1 231 ? -22.795 -6.150 21.975 1.00 86.50 231 LEU A C 1
ATOM 1815 O O . LEU A 1 231 ? -23.777 -5.878 21.294 1.00 86.50 231 LEU A O 1
ATOM 1819 N N . ALA A 1 232 ? -22.834 -7.144 22.874 1.00 85.19 232 ALA A N 1
ATOM 1820 C CA . ALA A 1 232 ? -24.019 -7.990 23.084 1.00 85.19 232 ALA A CA 1
ATOM 1821 C C . ALA A 1 232 ? -25.288 -7.199 23.452 1.00 85.19 232 ALA A C 1
ATOM 1823 O O . ALA A 1 232 ? -26.392 -7.646 23.154 1.00 85.19 232 ALA A O 1
ATOM 1824 N N . ALA A 1 233 ? -25.141 -6.009 24.042 1.00 85.25 233 ALA A N 1
ATOM 1825 C CA . ALA A 1 233 ? -26.258 -5.107 24.323 1.00 85.25 233 ALA A CA 1
ATOM 1826 C C . ALA A 1 233 ? -27.002 -4.636 23.057 1.00 85.25 233 ALA A C 1
ATOM 1828 O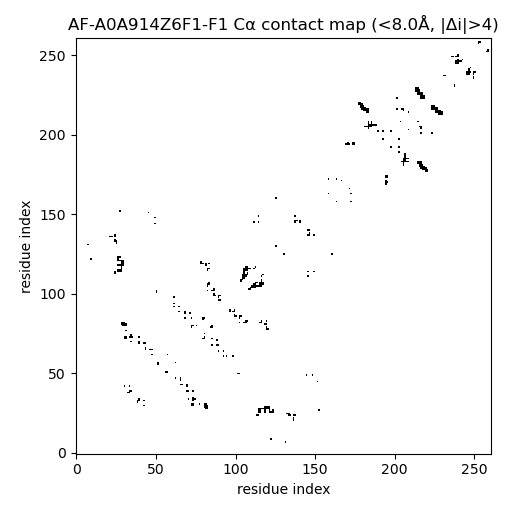 O . ALA A 1 233 ? -28.152 -4.223 23.150 1.00 85.25 233 ALA A O 1
ATOM 1829 N N . LEU A 1 234 ? -26.373 -4.722 21.878 1.00 82.69 234 LEU A N 1
ATOM 1830 C CA . LEU A 1 234 ? -27.020 -4.437 20.597 1.00 82.69 234 LEU A CA 1
ATOM 1831 C C . LEU A 1 234 ? -28.005 -5.539 20.168 1.00 82.69 234 LEU A C 1
ATOM 1833 O O . LEU A 1 234 ? -28.732 -5.336 19.202 1.00 82.69 234 LEU A O 1
ATOM 1837 N N . GLY A 1 235 ? -28.055 -6.691 20.845 1.00 84.06 235 GLY A N 1
ATOM 1838 C CA . GLY A 1 235 ? -29.017 -7.754 20.544 1.00 84.06 235 GLY A CA 1
ATOM 1839 C C . GLY A 1 235 ? -29.016 -8.148 19.063 1.00 84.06 235 GLY A C 1
ATOM 1840 O O . GLY A 1 235 ? -27.964 -8.417 18.483 1.00 84.06 235 GLY A O 1
ATOM 1841 N N . GLU A 1 236 ? -30.194 -8.144 18.434 1.00 75.94 236 GLU A N 1
ATOM 1842 C CA . GLU A 1 236 ? -30.364 -8.491 17.015 1.00 75.94 236 GLU A CA 1
ATOM 1843 C C . GLU A 1 236 ? -29.631 -7.535 16.057 1.00 75.94 236 GLU A C 1
ATOM 1845 O O . GLU A 1 236 ? -29.192 -7.959 14.985 1.00 75.94 236 GLU A O 1
ATOM 1850 N N . TYR A 1 237 ? -29.406 -6.274 16.453 1.00 78.56 237 TYR A N 1
ATOM 1851 C CA . TYR A 1 237 ? -28.659 -5.299 15.649 1.00 78.56 237 TYR A CA 1
ATOM 1852 C C . TYR A 1 237 ? -27.193 -5.684 15.467 1.00 78.56 237 TYR A C 1
ATOM 1854 O O . TYR A 1 237 ? -26.567 -5.289 14.483 1.00 78.56 237 TYR A O 1
ATOM 1862 N N . LEU A 1 238 ? -26.636 -6.484 16.380 1.00 81.69 238 LEU A N 1
ATOM 1863 C CA . LEU A 1 238 ? -25.261 -6.954 16.260 1.00 81.69 238 LEU A CA 1
ATOM 1864 C C . LEU A 1 238 ? -25.066 -7.817 15.004 1.00 81.69 238 LEU A C 1
ATOM 1866 O O . LEU A 1 238 ? -24.022 -7.731 14.360 1.00 81.69 238 LEU A O 1
ATOM 1870 N N . ASN A 1 239 ? -26.084 -8.594 14.617 1.00 77.75 239 ASN A N 1
ATOM 1871 C CA . ASN A 1 239 ? -26.036 -9.425 13.412 1.00 77.75 239 ASN A CA 1
ATOM 1872 C C . ASN A 1 239 ? -25.979 -8.573 12.142 1.00 77.75 239 ASN A C 1
ATOM 1874 O O . ASN A 1 239 ? -25.301 -8.950 11.193 1.00 77.75 239 ASN A O 1
ATOM 1878 N N . ILE A 1 240 ? -26.630 -7.405 12.143 1.00 77.69 240 ILE A N 1
ATOM 1879 C CA . ILE A 1 240 ? -26.601 -6.458 11.020 1.00 77.69 240 ILE A CA 1
ATOM 1880 C C . ILE A 1 240 ? -25.177 -5.926 10.801 1.00 77.69 240 ILE A C 1
ATOM 1882 O O . ILE A 1 240 ? -24.735 -5.804 9.662 1.00 77.69 240 ILE A O 1
ATOM 1886 N N . ILE A 1 241 ? -24.443 -5.648 11.884 1.00 72.31 241 ILE A N 1
ATOM 1887 C CA . ILE A 1 241 ? -23.068 -5.120 11.828 1.00 72.31 241 ILE A CA 1
ATOM 1888 C C . ILE A 1 241 ? -22.061 -6.203 11.402 1.00 72.31 241 ILE A C 1
ATOM 1890 O O . ILE A 1 241 ? -21.062 -5.889 10.762 1.00 72.31 241 ILE A O 1
ATOM 1894 N N . GLY A 1 242 ? -22.322 -7.473 11.726 1.00 66.38 242 GLY A N 1
ATOM 1895 C CA . GLY A 1 242 ? -21.423 -8.595 11.427 1.00 66.38 242 GLY A CA 1
ATOM 1896 C C . GLY A 1 242 ? -21.264 -8.939 9.939 1.00 66.38 242 GLY A C 1
ATOM 1897 O O . GLY A 1 242 ? -20.342 -9.674 9.595 1.00 66.38 242 GLY A O 1
ATOM 1898 N N . GLY A 1 243 ? -22.124 -8.410 9.062 1.00 66.31 243 GLY A N 1
ATOM 1899 C CA . GLY A 1 243 ? -22.077 -8.680 7.622 1.00 66.31 243 GLY A CA 1
ATOM 1900 C C . GLY A 1 243 ? -22.447 -10.123 7.235 1.00 66.31 243 GLY A C 1
ATOM 1901 O O . GLY A 1 243 ? -22.887 -10.930 8.058 1.00 66.31 243 GLY A O 1
ATOM 1902 N N . GLY A 1 244 ? -22.311 -10.441 5.944 1.00 67.19 244 GLY A N 1
ATOM 1903 C CA . GLY A 1 244 ? -22.644 -11.751 5.370 1.00 67.19 244 GLY A CA 1
ATOM 1904 C C . GLY A 1 244 ? -24.146 -12.067 5.313 1.00 67.19 244 GLY A C 1
ATOM 1905 O O . GLY A 1 244 ? -24.992 -11.278 5.734 1.00 67.19 244 GLY A O 1
ATOM 1906 N N . ASN A 1 245 ? -24.484 -13.264 4.824 1.00 70.31 245 ASN A N 1
ATOM 1907 C CA . ASN A 1 245 ? -25.873 -13.687 4.577 1.00 70.31 245 ASN A CA 1
ATOM 1908 C C . ASN A 1 245 ? -26.791 -13.556 5.808 1.00 70.31 245 ASN A C 1
ATOM 1910 O O . ASN A 1 245 ? -27.987 -13.293 5.675 1.00 70.31 245 ASN A O 1
ATOM 1914 N N . THR A 1 246 ? -26.252 -13.767 7.012 1.00 73.31 246 THR A N 1
ATOM 1915 C CA . THR A 1 246 ? -27.003 -13.630 8.269 1.00 73.31 246 THR A CA 1
ATOM 1916 C C . THR A 1 246 ? -27.304 -12.165 8.584 1.00 73.31 246 THR A C 1
ATOM 1918 O O . THR A 1 246 ? -28.431 -11.846 8.963 1.00 73.31 246 THR A O 1
ATOM 1921 N N . GLY A 1 247 ? -26.334 -11.269 8.387 1.00 77.06 247 GLY A N 1
ATOM 1922 C CA . GLY A 1 247 ? -26.521 -9.835 8.597 1.00 77.06 247 GLY A CA 1
ATOM 1923 C C . GLY A 1 247 ? -27.436 -9.188 7.563 1.00 77.06 247 GLY A C 1
ATOM 1924 O O . GLY A 1 247 ? -28.245 -8.333 7.914 1.00 77.06 247 GLY A O 1
ATOM 1925 N N . GLU A 1 248 ? -27.391 -9.642 6.309 1.00 75.81 248 GLU A N 1
ATOM 1926 C CA . GLU A 1 248 ? -28.292 -9.157 5.257 1.00 75.81 248 GLU A CA 1
ATOM 1927 C C . GLU A 1 248 ? -29.749 -9.515 5.533 1.00 75.81 248 GLU A C 1
ATOM 1929 O O . GLU A 1 248 ? -30.615 -8.641 5.490 1.00 75.81 248 GLU A O 1
ATOM 1934 N N . LYS A 1 249 ? -30.013 -10.766 5.926 1.00 77.06 249 LYS A N 1
ATOM 1935 C CA . LYS A 1 249 ? -31.353 -11.196 6.348 1.00 77.06 249 LYS A CA 1
ATOM 1936 C C . LYS A 1 249 ? -31.849 -10.407 7.559 1.00 77.06 249 LYS A C 1
ATOM 1938 O O . LYS A 1 249 ? -33.011 -10.005 7.585 1.00 77.06 249 LYS A O 1
ATOM 1943 N N . ALA A 1 250 ? -30.980 -10.156 8.541 1.00 78.19 250 ALA A N 1
ATOM 1944 C CA . ALA A 1 250 ? -31.320 -9.341 9.706 1.00 78.19 250 ALA A CA 1
ATOM 1945 C C . ALA A 1 250 ? -31.652 -7.887 9.310 1.00 78.19 250 ALA A C 1
ATOM 1947 O O . ALA A 1 250 ? -32.617 -7.309 9.809 1.00 78.19 250 ALA A O 1
ATOM 1948 N N . LEU A 1 251 ? -30.914 -7.309 8.356 1.00 78.38 251 LEU A N 1
ATOM 1949 C CA . LEU A 1 251 ? -31.173 -5.962 7.843 1.00 78.38 251 LEU A CA 1
ATOM 1950 C C . LEU A 1 251 ? -32.509 -5.872 7.091 1.00 78.38 251 LEU A C 1
ATOM 1952 O O . LEU A 1 251 ? -33.236 -4.891 7.251 1.00 78.38 251 LEU A O 1
ATOM 1956 N N . GLU A 1 252 ? -32.844 -6.869 6.272 1.00 80.88 252 GLU A N 1
ATOM 1957 C CA . GLU A 1 252 ? -34.130 -6.930 5.566 1.00 80.88 252 GLU A CA 1
ATOM 1958 C C . GLU A 1 252 ? -35.309 -7.033 6.538 1.00 80.88 252 GLU A C 1
ATOM 1960 O O . GLU A 1 252 ? -36.310 -6.332 6.373 1.00 80.88 252 GLU A O 1
ATOM 1965 N N . GLN A 1 253 ? -35.180 -7.851 7.585 1.00 78.62 253 GLN A N 1
ATOM 1966 C CA . GLN A 1 253 ? -36.193 -7.982 8.635 1.00 78.62 253 GLN A CA 1
ATOM 1967 C C . GLN A 1 253 ? -36.385 -6.676 9.413 1.00 78.62 253 GLN A C 1
ATOM 1969 O O . GLN A 1 253 ? -37.528 -6.268 9.645 1.00 78.62 253 GLN A O 1
ATOM 1974 N N . TYR A 1 254 ? -35.290 -5.984 9.740 1.00 79.56 254 TYR A N 1
ATOM 1975 C CA . TYR A 1 254 ? -35.333 -4.669 10.374 1.00 79.56 254 TYR A CA 1
ATOM 1976 C C . TYR A 1 254 ? -36.042 -3.631 9.490 1.00 79.56 254 TYR A C 1
ATOM 1978 O O . TYR A 1 254 ? -36.981 -2.972 9.936 1.00 79.56 254 TYR A O 1
ATOM 1986 N N . LYS A 1 255 ? -35.667 -3.532 8.206 1.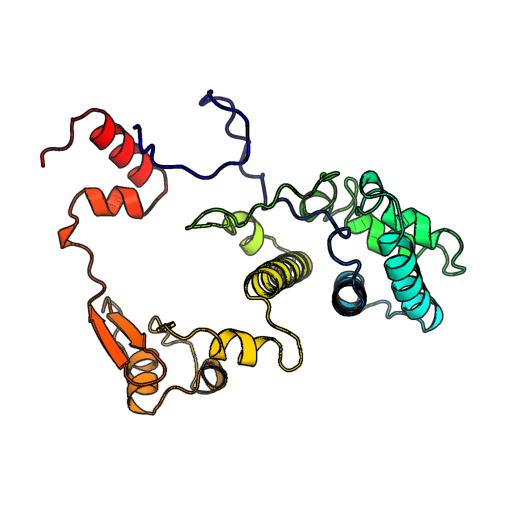00 79.69 255 LYS A N 1
ATOM 1987 C CA . LYS A 1 255 ? -36.302 -2.611 7.242 1.00 79.69 255 LYS A CA 1
ATOM 1988 C C . LYS A 1 255 ? -37.785 -2.912 7.013 1.00 79.69 255 LYS A C 1
ATOM 1990 O O . LYS A 1 255 ? -38.558 -1.993 6.766 1.00 79.69 255 LYS A O 1
ATOM 1995 N N . ALA A 1 256 ? -38.185 -4.179 7.106 1.00 81.19 256 ALA A N 1
ATOM 1996 C CA . ALA A 1 256 ? -39.576 -4.607 6.988 1.00 81.19 256 ALA A CA 1
ATOM 1997 C C . ALA A 1 256 ? -40.417 -4.346 8.255 1.00 81.19 256 ALA A C 1
ATOM 1999 O O . ALA A 1 256 ? -41.584 -4.738 8.287 1.00 81.19 256 ALA A O 1
ATOM 2000 N N . GLY A 1 257 ? -39.842 -3.737 9.303 1.00 74.12 257 GLY A N 1
ATOM 2001 C CA . GLY A 1 257 ? -40.524 -3.486 10.575 1.00 74.12 257 GLY A CA 1
ATOM 2002 C C . GLY A 1 257 ? -40.855 -4.762 11.353 1.00 74.12 257 GLY A C 1
ATOM 2003 O O . GLY A 1 257 ? -41.756 -4.753 12.184 1.00 74.12 257 GLY A O 1
ATOM 2004 N N . LYS A 1 258 ? -40.167 -5.874 11.055 1.00 61.38 258 LYS A N 1
ATOM 2005 C CA . LYS A 1 258 ? -40.401 -7.193 11.665 1.00 61.38 258 LYS A CA 1
ATOM 2006 C C . LYS A 1 258 ? -39.447 -7.514 12.818 1.00 61.38 258 LYS A C 1
ATOM 2008 O O . LYS A 1 258 ? -39.541 -8.609 13.364 1.00 61.38 258 LYS A O 1
ATOM 2013 N N . SER A 1 259 ? -38.546 -6.600 13.186 1.00 53.22 259 SER A N 1
ATOM 2014 C CA . SER A 1 259 ? -37.782 -6.746 14.430 1.00 53.22 259 SER A CA 1
ATOM 2015 C C . SER A 1 259 ? -38.695 -6.449 15.612 1.00 53.22 259 SER A C 1
ATOM 2017 O O . SER A 1 259 ? -39.261 -5.359 15.701 1.00 53.22 259 SER A O 1
ATOM 2019 N N . ASN A 1 260 ? -38.801 -7.409 16.528 1.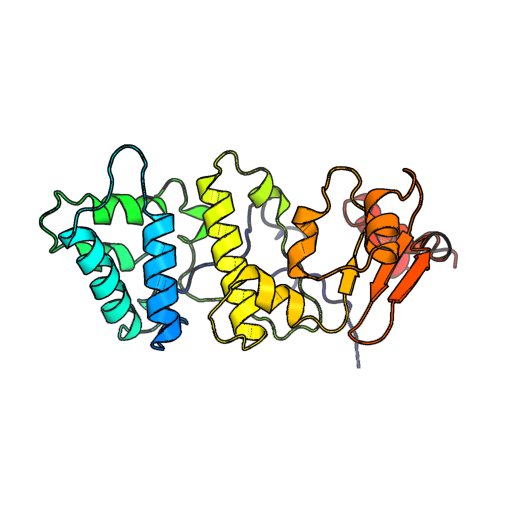00 52.94 260 ASN A N 1
ATOM 2020 C CA . ASN A 1 260 ? -39.327 -7.160 17.864 1.00 52.94 260 ASN A CA 1
ATOM 2021 C C . ASN A 1 260 ? -38.258 -6.375 18.637 1.00 52.94 260 ASN A C 1
ATOM 2023 O O . ASN A 1 260 ? -37.360 -6.975 19.224 1.00 52.94 260 ASN A O 1
ATOM 2027 N N . VAL A 1 261 ? -38.321 -5.044 18.573 1.00 48.53 261 VAL A N 1
ATOM 2028 C CA . VAL A 1 261 ? -37.589 -4.165 19.501 1.00 48.53 261 VAL A CA 1
ATOM 2029 C C . VAL A 1 261 ? -38.334 -4.113 20.826 1.00 48.53 261 VAL A C 1
ATOM 2031 O O . VAL A 1 261 ? -39.574 -3.945 20.780 1.00 48.53 261 VAL A O 1
#

Foldseek 3Di:
DDPDDDDDDPDDDDDPVPPPPPQQFQADWALQVQQDPQSLVLQLVLVQLLLADPVDHDDPLLSVLSSVLSNVLSPDPRQCRTLQNSLVSCVPPPPVSSSSVSSVLCACVHVVVSHHHPDSDNPDDPPDPDDDGPCVCVVVPPDPSSVCSNVSVVLVVVCVVVVPDDDPRPLVVLCVPFKDKAAADQPDDPVVCVSVDDDPVRRCCNNVPDPPFQWIWIDGPPDIDIDRNPPCVCPLVVQLVVDDPSNVVSVVCVVVVNDPD

Radius of gyration: 22.59 Å; Cα contacts (8 Å, |Δi|>4): 262; chains: 1; bounding box: 61×33×59 Å

Solvent-accessible surface area (backbone atoms only — not comparable to full-atom values): 15908 Å² total; per-residue (Å²): 140,82,88,70,86,84,76,92,69,98,68,85,89,88,60,93,85,68,68,74,74,96,70,87,56,75,69,44,29,49,60,53,82,32,56,52,77,68,37,35,51,50,51,36,55,50,50,52,64,67,56,57,42,92,92,58,70,80,52,73,68,53,56,50,49,49,48,50,39,44,57,52,38,44,72,43,60,69,82,54,16,22,47,76,50,51,40,66,66,43,72,85,54,96,55,92,48,50,68,29,52,50,47,41,34,39,11,56,93,20,93,44,3,89,55,27,20,85,35,74,65,66,79,75,74,87,83,56,98,70,86,84,79,81,46,65,72,51,70,67,43,91,46,70,67,57,40,51,51,52,51,55,51,51,50,52,55,52,36,63,75,67,67,63,78,89,89,50,78,68,41,54,55,54,56,66,50,55,73,42,80,47,64,58,44,69,89,56,58,75,75,79,41,56,58,68,61,64,51,76,66,57,44,47,49,31,41,65,57,60,88,89,65,49,51,33,40,40,33,47,94,87,52,73,47,80,43,76,63,69,56,71,88,49,53,75,58,43,42,41,75,70,45,63,77,66,7,52,54,45,45,53,38,47,76,68,68,65,57,90,123

Sequence (261 aa):
MDGGLYKFSFHPSGSPKSEPPAAHAAMFGNMGSETDPQGKAWLTDWLTALLDRDDKKFSAVQRQAISDAVNQNAVSPNNLRNFKHFPDLFSHIDDDGDLQQRVREWCLDGRFGWVFGENEIENFSMNNQVMGFDMTNVLDAGDEKEKTAILGYLFRLIEKKLQLTSSKLGDSMLQAIRTQIVLPNRNADASNYASIKLNDRELHTVLNTPAGMRVALIRNDTESVTVNTNLAALGEYLNIIGGGNTGEKALEQYKAGKSNV

Mean predicted aligned error: 12.45 Å

pLDDT: mean 75.29, std 18.99, range [24.33, 96.0]

Secondary structure (DSSP, 8-state):
----------S-S--TT-PPPS-------BGGG--SHHHHHHHHHHHHHHH--SSSPPPHHHHHHHHHHHHHHHHS-GGGSBTTTGGGGGTT-SSTTHHHHHHHTTSTTSTTHHHHTT-SS------SS------HHHHS-S-HHHHHHHHHHHHHHHHHHTTPPSSSHHHHHHHH-SSEEEPP-TT--GGGGGGGT--HHHHHHHHHPPTT--EEEEE-SS-EEEEE---GGGTTHHHHHT-HHHHHHHHHHHHTT----

InterPro domains:
  IPR027417 P-loop containing nucleoside triphosphate hydrolase [SSF52540] (34-195)